Protein AF-A0A6N8X7A3-F1 (afdb_monomer)

Foldseek 3Di:
DQVLCVQQVLVAAFEDKDKDKDAAQGKFDWDAPPDPLVVQKWKKKAWQDFDQQKWKDFAPDIDGDDHGDIDTDRRRTTIMIGRNHNDMTIIIMIIHSDDPVRVVVVVVCVVDDVVVSVVPDDRDDDDPPDDGDHHYDPPSDDPDDDPVVVVVVLVVVLVVQLPDPPHDVVVNVVSVPD

Structure (mmCIF, N/CA/C/O backbone):
data_AF-A0A6N8X7A3-F1
#
_entry.id   AF-A0A6N8X7A3-F1
#
loop_
_atom_site.group_PDB
_atom_site.id
_atom_site.type_symbol
_atom_site.label_atom_id
_atom_site.label_alt_id
_atom_site.label_comp_id
_atom_site.label_asym_id
_atom_site.label_entity_id
_atom_site.label_seq_id
_atom_site.pdbx_PDB_ins_code
_atom_site.Cartn_x
_atom_site.Cartn_y
_atom_site.Cartn_z
_atom_site.occupancy
_atom_site.B_iso_or_equiv
_atom_site.auth_seq_id
_atom_site.auth_comp_id
_atom_site.auth_asym_id
_atom_site.auth_atom_id
_atom_site.pdbx_PDB_model_num
ATOM 1 N N . GLU A 1 1 ? -6.027 -6.082 20.235 1.00 89.88 1 GLU A N 1
ATOM 2 C CA . GLU A 1 1 ? -6.928 -7.073 19.613 1.00 89.88 1 GLU A CA 1
ATOM 3 C C . GLU A 1 1 ? -7.418 -6.614 18.244 1.00 89.88 1 GLU A C 1
ATOM 5 O O . GLU A 1 1 ? -7.031 -7.232 17.265 1.00 89.88 1 GLU A O 1
ATOM 10 N N . TYR A 1 2 ? -8.126 -5.482 18.159 1.00 93.25 2 TYR A N 1
ATOM 11 C CA . TYR A 1 2 ? -8.614 -4.882 16.906 1.00 93.25 2 TYR A CA 1
ATOM 12 C C . TYR A 1 2 ? -7.600 -4.891 15.747 1.00 93.25 2 TYR A C 1
ATOM 14 O O . TYR A 1 2 ? -7.840 -5.522 14.724 1.00 93.25 2 TYR A O 1
ATOM 22 N N . LEU A 1 3 ? -6.413 -4.291 15.928 1.00 95.62 3 LEU A N 1
ATOM 23 C CA . LEU A 1 3 ? -5.392 -4.242 14.866 1.00 95.62 3 LEU A CA 1
ATOM 24 C C . LEU A 1 3 ? -4.943 -5.633 14.399 1.00 95.62 3 LEU A C 1
ATOM 26 O O . LEU A 1 3 ? -4.605 -5.809 13.234 1.00 95.62 3 LEU A O 1
ATOM 30 N N . ARG A 1 4 ? -4.953 -6.633 15.292 1.00 96.19 4 ARG A N 1
ATOM 31 C CA . ARG A 1 4 ? -4.623 -8.013 14.918 1.00 96.19 4 ARG A CA 1
ATOM 32 C C . ARG A 1 4 ? -5.707 -8.621 14.035 1.00 96.19 4 ARG A C 1
ATOM 34 O O . ARG A 1 4 ? -5.357 -9.317 13.094 1.00 96.19 4 ARG A O 1
ATOM 41 N N . GLN A 1 5 ? -6.982 -8.340 14.307 1.00 96.62 5 GLN A N 1
ATOM 42 C CA . GLN A 1 5 ? -8.087 -8.793 13.457 1.00 96.62 5 GLN A CA 1
ATOM 43 C C . GLN A 1 5 ? -8.045 -8.124 12.084 1.00 96.62 5 GLN A C 1
ATOM 45 O O . GLN A 1 5 ? -8.183 -8.814 11.082 1.00 96.62 5 GLN A O 1
ATOM 50 N N . VAL A 1 6 ? -7.755 -6.818 12.024 1.00 96.06 6 VAL A N 1
ATOM 51 C CA . VAL A 1 6 ? -7.556 -6.107 10.749 1.00 96.06 6 VAL A CA 1
ATOM 52 C C . VAL A 1 6 ? -6.404 -6.726 9.953 1.00 96.06 6 VAL A C 1
ATOM 54 O O . VAL A 1 6 ? -6.562 -7.022 8.779 1.00 96.06 6 VAL A O 1
ATOM 57 N N . MET A 1 7 ? -5.257 -6.980 10.587 1.00 97.12 7 MET A N 1
ATOM 58 C CA . MET A 1 7 ? -4.120 -7.631 9.925 1.00 97.12 7 MET A CA 1
ATOM 59 C C . MET A 1 7 ? -4.447 -9.055 9.448 1.00 97.12 7 MET A C 1
ATOM 61 O O . MET A 1 7 ? -4.075 -9.435 8.341 1.00 97.12 7 MET A O 1
ATOM 65 N N . ALA A 1 8 ? -5.151 -9.841 10.264 1.00 96.50 8 ALA A N 1
ATOM 66 C CA . ALA A 1 8 ? -5.523 -11.213 9.933 1.00 96.50 8 ALA A CA 1
ATOM 67 C C . ALA A 1 8 ? -6.616 -11.304 8.853 1.00 96.50 8 ALA A C 1
ATOM 69 O O . ALA A 1 8 ? -6.650 -12.288 8.114 1.00 96.50 8 ALA A O 1
ATOM 70 N N . SER A 1 9 ? -7.488 -10.296 8.724 1.00 94.56 9 SER A N 1
ATOM 71 C CA . SER A 1 9 ? -8.624 -10.312 7.787 1.00 94.56 9 SER A CA 1
ATOM 72 C C . SER A 1 9 ? -8.197 -10.363 6.319 1.00 94.56 9 SER A C 1
ATOM 74 O O . SER A 1 9 ? -8.940 -10.883 5.481 1.00 94.56 9 SER A O 1
ATOM 76 N N . PHE A 1 10 ? -6.984 -9.889 6.019 1.00 93.75 10 PHE A N 1
ATOM 77 C CA . PHE A 1 10 ? -6.389 -10.014 4.697 1.00 93.75 10 PHE A CA 1
ATOM 78 C C . PHE A 1 10 ? -6.105 -11.463 4.341 1.00 93.75 10 PHE A C 1
ATOM 80 O O . PHE A 1 10 ? -6.123 -11.784 3.166 1.00 93.75 10 PHE A O 1
ATOM 87 N N . GLY A 1 11 ? -5.876 -12.358 5.307 1.00 94.88 11 GLY A N 1
ATOM 88 C CA . GLY A 1 11 ? -5.549 -13.757 5.028 1.00 94.88 11 GLY A CA 1
ATOM 89 C C . GLY A 1 11 ? -4.215 -13.944 4.296 1.00 94.88 11 GLY A C 1
ATOM 90 O O . GLY A 1 11 ? -3.973 -15.014 3.744 1.00 94.88 11 GLY A O 1
ATOM 91 N N . GLU A 1 12 ? -3.342 -12.938 4.305 1.00 96.75 12 GLU A N 1
ATOM 92 C CA . GLU A 1 12 ? -2.046 -12.943 3.622 1.00 96.75 12 GLU A CA 1
ATOM 93 C C . GLU A 1 12 ? -0.884 -13.254 4.580 1.00 96.75 12 GLU A C 1
ATOM 95 O O . GLU A 1 12 ? -1.052 -13.327 5.801 1.00 96.75 12 GLU A O 1
ATOM 100 N N . VAL A 1 13 ? 0.312 -13.454 4.018 1.00 96.44 13 VAL A N 1
ATOM 101 C CA . VAL A 1 13 ? 1.566 -13.474 4.785 1.00 96.44 13 VAL A CA 1
ATOM 102 C C . VAL A 1 13 ? 2.090 -12.043 4.868 1.00 96.44 13 VAL A C 1
ATOM 104 O O . VAL A 1 13 ? 2.365 -11.413 3.845 1.00 96.44 13 VAL A O 1
ATOM 107 N N . LEU A 1 14 ? 2.194 -11.509 6.082 1.00 96.31 14 LEU A N 1
ATOM 108 C CA . LEU A 1 14 ? 2.563 -10.114 6.313 1.00 96.31 14 LEU A CA 1
ATOM 109 C C . LEU A 1 14 ? 4.077 -9.967 6.481 1.00 96.31 14 LEU A C 1
ATOM 111 O O . LEU A 1 14 ? 4.723 -10.780 7.137 1.00 96.31 14 LEU A O 1
ATOM 115 N N . SER A 1 15 ? 4.644 -8.902 5.926 1.00 95.06 15 SER A N 1
ATOM 116 C CA . SER A 1 15 ? 6.065 -8.587 6.061 1.00 95.06 15 SER A CA 1
ATOM 117 C C . SER A 1 15 ? 6.303 -7.592 7.198 1.00 95.06 15 SER A C 1
ATOM 119 O O . SER A 1 15 ? 6.720 -7.965 8.294 1.00 95.06 15 SER A O 1
ATOM 121 N N . ARG A 1 16 ? 5.997 -6.310 6.971 1.00 93.94 16 ARG A N 1
ATOM 122 C CA . ARG A 1 16 ? 6.152 -5.233 7.959 1.00 93.94 16 ARG A CA 1
ATOM 123 C C . ARG A 1 16 ? 4.799 -4.616 8.256 1.00 93.94 16 ARG A C 1
ATOM 125 O O . ARG A 1 16 ? 4.012 -4.392 7.346 1.00 93.94 16 ARG A O 1
ATOM 132 N N . SER A 1 17 ? 4.564 -4.260 9.513 1.00 96.31 17 SER A N 1
ATOM 133 C CA . SER A 1 17 ? 3.410 -3.453 9.908 1.00 96.31 17 SER A CA 1
ATOM 134 C C . SER A 1 17 ? 3.841 -2.329 10.835 1.00 96.31 17 SER A C 1
ATOM 136 O O . SER A 1 17 ? 4.678 -2.549 11.712 1.00 96.31 17 SER A O 1
ATOM 138 N N . ARG A 1 18 ? 3.265 -1.137 10.680 1.00 97.31 18 ARG A N 1
ATOM 139 C CA . ARG A 1 18 ? 3.499 -0.010 11.596 1.00 97.31 18 ARG A CA 1
ATOM 140 C C . ARG A 1 18 ? 2.323 0.956 11.600 1.00 97.31 18 ARG A C 1
ATOM 142 O O . ARG A 1 18 ? 1.571 1.029 10.633 1.00 97.31 18 ARG A O 1
ATOM 149 N N . LEU A 1 19 ? 2.201 1.725 12.676 1.00 98.31 19 LEU A N 1
ATOM 150 C CA . LEU A 1 19 ? 1.344 2.906 12.699 1.00 98.31 19 LEU A CA 1
ATOM 151 C C . LEU A 1 19 ? 2.152 4.097 12.184 1.00 98.31 19 LEU A C 1
ATOM 153 O O . LEU A 1 19 ? 3.228 4.394 12.701 1.00 98.31 19 LEU A O 1
ATOM 157 N N . MET A 1 20 ? 1.649 4.757 11.146 1.00 97.69 20 MET A N 1
ATOM 158 C CA . MET A 1 20 ? 2.242 5.964 10.580 1.00 97.69 20 MET A CA 1
ATOM 159 C C . MET A 1 20 ? 1.423 7.174 11.003 1.00 97.69 20 MET A C 1
ATOM 161 O O . MET A 1 20 ? 0.359 7.434 10.431 1.00 97.69 20 MET A O 1
ATOM 165 N N . LYS A 1 21 ? 1.947 7.894 11.998 1.00 98.19 21 LYS A N 1
ATOM 166 C CA . LYS A 1 21 ? 1.411 9.178 12.440 1.00 98.19 21 LYS A CA 1
ATOM 167 C C . LYS A 1 21 ? 1.966 10.320 11.586 1.00 98.19 21 LYS A C 1
ATOM 169 O O . LYS A 1 21 ? 3.162 10.349 11.308 1.00 98.19 21 LYS A O 1
ATOM 174 N N . LEU A 1 22 ? 1.099 11.256 11.218 1.00 98.19 22 LEU A N 1
ATOM 175 C CA . LEU A 1 22 ? 1.442 12.560 10.668 1.00 98.19 22 LEU A CA 1
ATOM 176 C C . LEU A 1 22 ? 0.813 13.633 11.564 1.00 98.19 22 LEU A C 1
ATOM 178 O O . LEU A 1 22 ? -0.400 13.621 11.779 1.00 98.19 22 LEU A O 1
ATOM 182 N N . ASP A 1 23 ? 1.645 14.512 12.115 1.00 98.38 23 ASP A N 1
ATOM 183 C CA . ASP A 1 23 ? 1.216 15.541 13.066 1.00 98.38 23 ASP A CA 1
ATOM 184 C C . ASP A 1 23 ? 0.337 16.625 12.403 1.00 98.38 23 ASP A C 1
ATOM 186 O O . ASP A 1 23 ? 0.322 16.743 11.171 1.00 98.38 23 ASP A O 1
ATOM 190 N N . PRO A 1 24 ? -0.405 17.418 13.201 1.00 98.31 24 PRO A N 1
ATOM 191 C CA . PRO A 1 24 ? -1.120 18.594 12.712 1.00 98.31 24 PRO A CA 1
ATOM 192 C C . PRO A 1 24 ? -0.206 19.547 11.931 1.00 98.31 24 PRO A C 1
ATOM 194 O O . PRO A 1 24 ? 0.908 19.843 12.366 1.00 98.3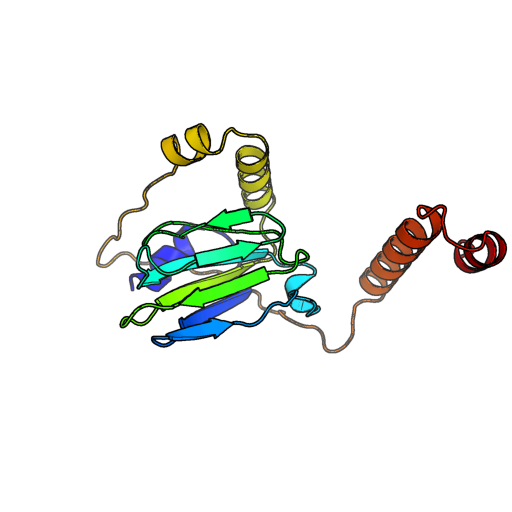1 24 PRO A O 1
ATOM 197 N N . GLY A 1 25 ? -0.670 20.036 10.783 1.00 97.81 25 GLY A N 1
ATOM 198 C CA . GLY A 1 25 ? 0.089 20.935 9.905 1.00 97.81 25 GLY A CA 1
ATOM 199 C C . GLY A 1 25 ? 1.300 20.306 9.201 1.00 97.81 25 GLY A C 1
ATOM 200 O O . GLY A 1 25 ? 2.015 21.019 8.496 1.00 97.81 25 GLY A O 1
ATOM 201 N N . ALA A 1 26 ? 1.568 19.010 9.389 1.00 98.06 26 ALA A N 1
ATOM 202 C CA . ALA A 1 26 ? 2.722 18.344 8.799 1.00 98.06 26 ALA A CA 1
ATOM 203 C C . ALA A 1 26 ? 2.433 17.797 7.392 1.00 98.06 26 ALA A C 1
ATOM 205 O O . ALA A 1 26 ? 1.292 17.528 7.004 1.00 98.06 26 ALA A O 1
ATOM 206 N N . GLU A 1 27 ? 3.502 17.563 6.636 1.00 97.81 27 GLU A N 1
ATOM 207 C CA . GLU A 1 27 ? 3.451 16.907 5.334 1.00 97.81 27 GLU A CA 1
ATOM 208 C C . GLU A 1 27 ? 4.547 15.848 5.200 1.00 97.81 27 GLU A C 1
ATOM 210 O O . GLU A 1 27 ? 5.591 15.908 5.851 1.00 97.81 27 GLU A O 1
ATOM 215 N N . VAL A 1 28 ? 4.309 14.879 4.320 1.00 97.00 28 VAL A N 1
ATOM 216 C CA . VAL A 1 28 ? 5.371 14.048 3.756 1.00 97.00 28 VAL A CA 1
ATOM 217 C C . VAL A 1 28 ? 5.660 14.588 2.369 1.00 97.00 28 VAL A C 1
ATOM 219 O O . VAL A 1 28 ? 4.779 14.589 1.510 1.00 97.00 28 VAL A O 1
ATOM 222 N N . SER A 1 29 ? 6.893 15.043 2.164 1.00 97.19 29 SER A N 1
ATOM 223 C CA . SER A 1 29 ? 7.346 15.662 0.920 1.00 97.19 29 SER A CA 1
ATOM 224 C C . SER A 1 29 ? 7.216 14.725 -0.285 1.00 97.19 29 SER A C 1
ATOM 226 O O . SER A 1 29 ? 7.143 13.509 -0.143 1.00 97.19 29 SER A O 1
ATOM 228 N N . LEU A 1 30 ? 7.215 15.289 -1.495 1.00 97.50 30 LEU A N 1
ATOM 229 C CA . LEU A 1 30 ? 7.049 14.530 -2.737 1.00 97.50 30 LEU A CA 1
ATOM 230 C C . LEU A 1 30 ? 8.192 13.527 -2.973 1.00 97.50 30 LEU A C 1
ATOM 232 O O . LEU A 1 30 ? 9.333 13.934 -3.197 1.00 97.50 30 LEU A O 1
ATOM 236 N N . HIS A 1 31 ? 7.873 12.234 -3.004 1.00 96.12 31 HIS A N 1
ATOM 237 C CA . HIS A 1 31 ? 8.840 11.139 -3.140 1.00 96.12 31 HIS A CA 1
ATOM 238 C C . HIS A 1 31 ? 8.274 9.962 -3.947 1.00 96.12 31 HIS A C 1
ATOM 240 O O . HIS A 1 31 ? 7.129 9.996 -4.387 1.00 96.12 31 HIS A O 1
ATOM 246 N N . VAL A 1 32 ? 9.114 8.952 -4.169 1.00 94.38 32 VAL A N 1
ATOM 247 C CA . VAL A 1 32 ? 8.747 7.610 -4.646 1.00 94.38 32 VAL A CA 1
ATOM 248 C C . VAL A 1 32 ? 9.320 6.597 -3.659 1.00 94.38 32 VAL A C 1
ATOM 250 O O . VAL A 1 32 ? 10.369 6.855 -3.058 1.00 94.38 32 VAL A O 1
ATOM 253 N N . ASP A 1 33 ? 8.669 5.452 -3.493 1.00 91.12 33 ASP A N 1
ATOM 254 C CA . ASP A 1 33 ? 9.122 4.408 -2.568 1.00 91.12 33 ASP A CA 1
ATOM 255 C C . ASP A 1 33 ? 10.128 3.482 -3.273 1.00 91.12 33 ASP A C 1
ATOM 257 O O . ASP A 1 33 ? 9.798 2.389 -3.715 1.00 91.12 33 ASP A O 1
ATOM 261 N N . PHE A 1 34 ? 11.389 3.909 -3.373 1.00 85.50 34 PHE A N 1
ATOM 262 C CA . PHE A 1 34 ? 12.430 3.197 -4.140 1.00 85.50 34 PHE A CA 1
ATOM 263 C C . PHE A 1 34 ? 13.205 2.122 -3.353 1.00 85.50 34 PHE A C 1
ATOM 265 O O . PHE A 1 34 ? 14.179 1.560 -3.854 1.00 85.50 34 PHE A O 1
ATOM 272 N N . ASN A 1 35 ? 12.860 1.859 -2.089 1.00 88.44 35 ASN A N 1
ATOM 273 C CA . ASN A 1 35 ? 13.574 0.838 -1.318 1.00 88.44 35 ASN A CA 1
ATOM 274 C C . ASN A 1 35 ? 13.306 -0.553 -1.906 1.00 88.44 35 ASN A C 1
ATOM 276 O O . ASN A 1 35 ? 12.156 -0.890 -2.169 1.00 88.44 35 ASN A O 1
ATOM 280 N N . TYR A 1 36 ? 14.346 -1.388 -1.991 1.00 84.25 36 TYR A N 1
ATOM 281 C CA . TYR A 1 36 ? 14.257 -2.778 -2.456 1.00 84.25 36 TYR A CA 1
ATOM 282 C C . TYR A 1 36 ? 13.119 -3.579 -1.796 1.00 84.25 36 TYR A C 1
ATOM 284 O O . TYR A 1 36 ? 12.479 -4.400 -2.445 1.00 84.25 36 TYR A O 1
ATOM 292 N N . HIS A 1 37 ? 12.792 -3.297 -0.529 1.00 87.56 37 HIS A N 1
ATOM 293 C CA . HIS A 1 37 ? 11.644 -3.907 0.146 1.00 87.56 37 HIS A CA 1
ATOM 294 C C . HIS A 1 37 ? 10.326 -3.727 -0.627 1.00 87.56 37 HIS A C 1
ATOM 296 O O . HIS A 1 37 ? 9.537 -4.659 -0.692 1.00 87.56 37 HIS A O 1
ATOM 302 N N . TRP A 1 38 ? 10.073 -2.558 -1.216 1.00 88.62 38 TRP A N 1
ATOM 303 C CA . TRP A 1 38 ? 8.835 -2.262 -1.957 1.00 88.62 38 TRP A CA 1
ATOM 304 C C . TRP A 1 38 ? 8.908 -2.624 -3.436 1.00 88.62 38 TRP A C 1
ATOM 306 O O . TRP A 1 38 ? 7.923 -2.458 -4.144 1.00 88.62 38 TRP A O 1
ATOM 316 N N . PHE A 1 39 ? 10.031 -3.183 -3.892 1.00 84.56 39 PHE A N 1
ATOM 317 C CA . PHE A 1 39 ? 10.131 -3.720 -5.245 1.00 84.56 39 PHE A CA 1
ATOM 318 C C . PHE A 1 39 ? 9.190 -4.918 -5.445 1.00 84.56 39 PHE A C 1
ATOM 320 O O . PHE A 1 39 ? 8.538 -5.043 -6.471 1.00 84.56 39 PHE A O 1
ATOM 327 N N . SER A 1 40 ? 9.090 -5.787 -4.435 1.00 86.19 40 SER A N 1
ATOM 328 C CA . SER A 1 40 ? 8.302 -7.030 -4.481 1.00 86.19 40 SER A CA 1
ATOM 329 C C . SER A 1 40 ? 7.194 -7.098 -3.430 1.00 86.19 40 SER A C 1
ATOM 331 O O . SER A 1 40 ? 6.613 -8.159 -3.205 1.00 86.19 40 SER A O 1
ATOM 333 N N . ARG A 1 41 ? 6.903 -5.983 -2.750 1.00 92.25 41 ARG A N 1
ATOM 334 C CA . ARG A 1 41 ? 5.795 -5.886 -1.795 1.00 92.25 41 ARG A CA 1
ATOM 335 C C . ARG A 1 41 ? 4.924 -4.685 -2.091 1.00 92.25 41 ARG A C 1
ATOM 337 O O . ARG A 1 41 ? 5.421 -3.582 -2.287 1.00 92.25 41 ARG A O 1
ATOM 344 N N . VAL A 1 42 ? 3.623 -4.897 -1.971 1.00 94.56 42 VAL A N 1
ATOM 345 C CA . VAL A 1 42 ? 2.633 -3.828 -1.921 1.00 94.56 42 VAL A CA 1
ATOM 346 C C . VAL A 1 42 ? 2.465 -3.347 -0.483 1.00 94.56 42 VAL A C 1
ATOM 348 O O . VAL A 1 42 ? 2.559 -4.131 0.470 1.00 94.56 42 VAL A O 1
ATOM 351 N N . ARG A 1 43 ? 2.208 -2.048 -0.324 1.00 96.56 43 ARG A N 1
ATOM 352 C CA . ARG A 1 43 ? 1.833 -1.447 0.952 1.00 96.56 43 ARG A CA 1
ATOM 353 C C . ARG A 1 43 ? 0.342 -1.163 0.979 1.00 96.56 43 ARG A C 1
ATOM 355 O O . ARG A 1 43 ? -0.159 -0.347 0.213 1.00 96.56 43 ARG A O 1
ATOM 362 N N . ILE A 1 44 ? -0.330 -1.775 1.939 1.00 97.19 44 ILE A N 1
ATOM 363 C CA . ILE A 1 44 ? -1.733 -1.536 2.242 1.00 97.19 44 ILE A CA 1
ATOM 364 C C . ILE A 1 44 ? -1.822 -0.445 3.307 1.00 97.19 44 ILE A C 1
ATOM 366 O O . ILE A 1 44 ? -1.160 -0.528 4.344 1.00 97.19 44 ILE A O 1
ATOM 370 N N . HIS A 1 45 ? -2.651 0.563 3.064 1.00 97.75 45 HIS A N 1
ATOM 371 C CA . HIS A 1 45 ? -2.965 1.647 3.985 1.00 97.75 45 HIS A CA 1
ATOM 372 C C . HIS A 1 45 ? -4.386 1.490 4.528 1.00 97.75 45 HIS A C 1
ATOM 374 O O . HIS A 1 45 ? -5.342 1.443 3.761 1.00 97.75 45 HIS A O 1
ATOM 380 N N . ILE A 1 46 ? -4.521 1.489 5.854 1.00 97.75 46 ILE A N 1
ATOM 381 C CA . ILE A 1 46 ? -5.807 1.520 6.559 1.00 97.75 46 ILE A CA 1
ATOM 382 C C . ILE A 1 46 ? -5.851 2.788 7.422 1.00 97.75 46 ILE A C 1
ATOM 384 O O . ILE A 1 46 ? -5.177 2.840 8.462 1.00 97.75 46 ILE A O 1
ATOM 388 N N . PRO A 1 47 ? -6.587 3.835 7.012 1.00 97.69 47 PRO A N 1
ATOM 389 C CA . PRO A 1 47 ? -6.771 5.032 7.822 1.00 97.69 47 PRO A CA 1
ATOM 390 C C . PRO A 1 47 ? -7.550 4.698 9.099 1.00 97.69 47 PRO A C 1
ATOM 392 O O . PRO A 1 47 ? -8.651 4.157 9.039 1.00 97.69 47 PRO A O 1
ATOM 395 N N . ILE A 1 48 ? -6.977 5.011 10.264 1.00 97.50 48 ILE A N 1
ATOM 396 C CA . ILE A 1 48 ? -7.626 4.814 11.573 1.00 97.50 48 ILE A CA 1
ATOM 397 C C . ILE A 1 48 ? -8.110 6.157 12.112 1.00 97.50 48 ILE A C 1
ATOM 399 O O . ILE A 1 48 ? -9.265 6.288 12.500 1.00 97.50 48 ILE A O 1
ATOM 403 N N . ILE A 1 49 ? -7.217 7.148 12.114 1.00 97.81 49 ILE A N 1
ATOM 404 C CA . ILE A 1 49 ? -7.516 8.535 12.471 1.00 97.81 49 ILE A CA 1
ATOM 405 C C . ILE A 1 49 ? -7.168 9.378 11.249 1.00 97.81 49 ILE A C 1
ATOM 407 O O . ILE A 1 49 ? -6.039 9.324 10.760 1.00 97.81 49 ILE A O 1
ATOM 411 N N . THR A 1 50 ? -8.149 10.089 10.709 1.00 97.94 50 THR A N 1
ATOM 412 C CA . THR A 1 50 ? -8.028 10.915 9.503 1.00 97.94 50 THR A CA 1
ATOM 413 C C . THR A 1 50 ? -9.220 11.870 9.450 1.00 97.94 50 THR A C 1
ATOM 415 O O . THR A 1 50 ? -10.235 11.624 10.101 1.00 97.94 50 THR A O 1
ATOM 418 N N . ASN A 1 51 ? -9.117 12.938 8.669 1.00 96.88 51 ASN A N 1
ATOM 419 C CA . ASN A 1 51 ? -10.210 13.876 8.422 1.00 96.88 51 ASN A CA 1
ATOM 420 C C . ASN A 1 51 ? -10.143 14.399 6.985 1.00 96.88 51 ASN A C 1
ATOM 422 O O . ASN A 1 51 ? -9.099 14.299 6.339 1.00 96.88 51 ASN A O 1
ATOM 426 N N . GLU A 1 52 ? -11.248 14.967 6.500 1.00 96.94 52 GLU A N 1
ATOM 427 C CA . GLU A 1 52 ? -11.429 15.353 5.091 1.00 96.94 52 GLU A CA 1
ATOM 428 C C . GLU A 1 52 ? -10.417 16.399 4.593 1.00 96.94 52 GLU A C 1
ATOM 430 O O . GLU A 1 52 ? -10.237 16.546 3.387 1.00 96.94 52 GLU A O 1
ATOM 435 N N . ALA A 1 53 ? -9.713 17.096 5.494 1.00 97.62 53 ALA A N 1
ATOM 436 C CA . ALA A 1 53 ? -8.657 18.029 5.117 1.00 97.62 53 ALA A CA 1
ATOM 437 C C . ALA A 1 53 ? -7.324 17.333 4.778 1.00 97.62 53 ALA A C 1
ATOM 439 O O . ALA A 1 53 ? -6.465 17.954 4.152 1.00 97.62 53 ALA A O 1
ATOM 440 N N . VAL A 1 54 ? -7.124 16.067 5.171 1.00 97.94 54 VAL A N 1
ATOM 441 C CA . VAL A 1 54 ? -5.930 15.289 4.806 1.00 97.94 54 VAL A CA 1
ATOM 442 C C . VAL A 1 54 ? -6.037 14.833 3.356 1.00 97.94 54 VAL A C 1
ATOM 444 O O . VAL A 1 54 ? -6.926 14.050 3.012 1.00 97.94 54 VAL A O 1
ATOM 447 N N . VAL A 1 55 ? -5.073 15.254 2.536 1.00 97.44 55 VAL A N 1
ATOM 448 C CA . VAL A 1 55 ? -5.038 14.945 1.102 1.00 97.44 55 VAL A CA 1
ATOM 449 C C . VAL A 1 55 ? -3.798 14.126 0.766 1.00 97.44 55 VAL A C 1
ATOM 451 O O . VAL A 1 55 ? -2.662 14.540 1.020 1.00 97.44 55 VAL A O 1
ATOM 454 N N . PHE A 1 56 ? -4.024 12.957 0.174 1.00 97.44 56 PHE A N 1
ATOM 455 C CA . PHE A 1 56 ? -2.987 12.131 -0.427 1.00 97.44 56 PHE A CA 1
ATOM 456 C C . PHE A 1 56 ? -2.912 12.429 -1.924 1.00 97.44 56 PHE A C 1
ATOM 458 O O . PHE A 1 56 ? -3.939 12.453 -2.594 1.00 97.44 56 PHE A O 1
ATOM 465 N N . HIS A 1 57 ? -1.711 12.645 -2.449 1.00 97.50 57 HIS A N 1
ATOM 466 C CA . HIS A 1 57 ? -1.463 12.892 -3.867 1.00 97.50 57 HIS A CA 1
ATOM 467 C C . HIS A 1 57 ? -0.639 11.749 -4.452 1.00 97.50 57 HIS A C 1
ATOM 469 O O . HIS A 1 57 ? 0.373 11.385 -3.853 1.00 97.50 57 HIS A O 1
ATOM 475 N N . CYS A 1 58 ? -1.009 11.249 -5.630 1.00 96.44 58 CYS A N 1
ATOM 476 C CA . CYS A 1 58 ? -0.260 10.242 -6.381 1.00 96.44 58 CYS A CA 1
ATOM 477 C C . CYS A 1 58 ? -0.344 10.558 -7.880 1.00 96.44 58 CYS A C 1
ATOM 479 O O . CYS A 1 58 ? -1.411 10.478 -8.484 1.00 96.44 58 CYS A O 1
ATOM 481 N N . GLY A 1 59 ? 0.773 10.957 -8.493 1.00 95.12 59 GLY A N 1
ATOM 482 C CA . GLY A 1 59 ? 0.754 11.437 -9.877 1.00 95.12 59 GLY A CA 1
ATOM 483 C C . GLY A 1 59 ? -0.134 12.678 -10.039 1.00 95.12 59 GLY A C 1
ATOM 484 O O . GLY A 1 59 ? 0.079 13.683 -9.361 1.00 95.12 59 GLY A O 1
ATOM 485 N N . THR A 1 60 ? -1.103 12.620 -10.955 1.00 93.69 60 THR A N 1
ATOM 486 C CA . THR A 1 60 ? -2.103 13.682 -11.176 1.00 93.69 60 THR A CA 1
ATOM 487 C C . THR A 1 60 ? -3.292 13.601 -10.225 1.00 93.69 60 THR A C 1
ATOM 489 O O . THR A 1 60 ? -4.040 14.572 -10.095 1.00 93.69 60 THR A O 1
ATOM 492 N N . ASP A 1 61 ? -3.455 12.465 -9.552 1.00 93.12 61 ASP A N 1
ATOM 493 C CA . ASP A 1 61 ? -4.632 12.164 -8.757 1.00 93.12 61 ASP A CA 1
ATOM 494 C C . ASP A 1 61 ? -4.425 12.573 -7.302 1.00 93.12 61 ASP A C 1
ATOM 496 O O . ASP A 1 61 ? -3.305 12.647 -6.778 1.00 93.12 61 ASP A O 1
ATOM 500 N N . HIS A 1 62 ? -5.534 12.868 -6.633 1.00 94.56 62 HIS A N 1
ATOM 501 C CA . HIS A 1 62 ? -5.545 13.162 -5.213 1.00 94.56 62 HIS A CA 1
ATOM 502 C C . HIS A 1 62 ? -6.839 12.680 -4.573 1.00 94.56 62 HIS A C 1
ATOM 504 O O . HIS A 1 62 ? -7.901 12.718 -5.189 1.00 94.56 62 HIS A O 1
ATOM 510 N N . VAL A 1 63 ? -6.742 12.225 -3.328 1.00 94.88 63 VAL A N 1
ATOM 511 C CA . VAL A 1 63 ? -7.871 11.641 -2.609 1.00 94.88 63 VAL A CA 1
ATOM 512 C C . VAL A 1 63 ? -7.753 11.883 -1.110 1.00 94.88 63 VAL A C 1
ATOM 514 O O . VAL A 1 63 ? -6.655 11.963 -0.550 1.00 94.88 63 VAL A O 1
ATOM 517 N N . HIS A 1 64 ? -8.904 11.977 -0.455 1.00 95.88 64 HIS A N 1
ATOM 518 C CA . HIS A 1 64 ? -9.013 11.811 0.984 1.00 95.88 64 HIS A CA 1
ATOM 519 C C . HIS A 1 64 ? -9.342 10.344 1.288 1.00 95.88 64 HIS A C 1
ATOM 521 O O . HIS A 1 64 ? -10.413 9.864 0.926 1.00 95.88 64 HIS A O 1
ATOM 527 N N . MET A 1 65 ? -8.430 9.642 1.961 1.00 95.50 65 MET A N 1
ATOM 528 C CA . MET A 1 65 ? -8.658 8.266 2.414 1.00 95.50 65 MET A CA 1
ATOM 529 C C . MET A 1 65 ? -9.467 8.295 3.719 1.00 95.50 65 MET A C 1
ATOM 531 O O . MET A 1 65 ? -8.962 8.798 4.731 1.00 95.50 65 MET A O 1
ATOM 535 N N . ARG A 1 66 ? -10.698 7.767 3.708 1.00 95.44 66 ARG A N 1
ATOM 536 C CA . ARG A 1 66 ? -11.626 7.803 4.851 1.00 95.44 66 ARG A CA 1
ATOM 537 C C . ARG A 1 66 ? -11.279 6.727 5.881 1.00 95.44 66 ARG A C 1
ATOM 539 O O . ARG A 1 66 ? -10.697 5.687 5.573 1.00 95.44 66 ARG A O 1
ATOM 546 N N . ALA A 1 67 ? -11.651 6.975 7.136 1.00 96.06 67 ALA A N 1
ATOM 547 C CA . ALA A 1 67 ? -11.426 6.027 8.224 1.00 96.06 67 ALA A CA 1
ATOM 548 C C . ALA A 1 67 ? -12.093 4.669 7.939 1.00 96.06 67 ALA A C 1
ATOM 550 O O . ALA A 1 67 ? -13.267 4.614 7.576 1.00 96.06 67 ALA A O 1
ATOM 551 N N . GLY A 1 68 ? -11.345 3.582 8.138 1.00 93.88 68 GLY A N 1
ATOM 552 C CA . GLY A 1 68 ? -11.815 2.209 7.929 1.00 93.88 68 GLY A CA 1
ATOM 553 C C . GLY A 1 68 ? -11.689 1.680 6.497 1.00 93.88 68 GLY A C 1
ATOM 554 O O . GLY A 1 68 ? -11.879 0.483 6.295 1.00 93.88 68 GLY A O 1
ATOM 555 N N . GLU A 1 69 ? -11.335 2.520 5.522 1.00 93.56 69 GLU A N 1
ATOM 556 C CA . GLU A 1 69 ? -11.078 2.074 4.149 1.00 93.56 69 GLU A CA 1
ATOM 557 C C . GLU A 1 69 ? -9.739 1.328 4.020 1.00 93.56 69 GLU A C 1
ATOM 559 O O . GLU A 1 69 ? -8.872 1.382 4.896 1.00 93.56 69 GLU A O 1
ATOM 564 N N . CYS A 1 70 ? -9.559 0.644 2.891 1.00 93.94 70 CYS A N 1
ATOM 565 C CA . CYS A 1 70 ? -8.334 -0.057 2.533 1.00 93.94 70 CYS A CA 1
ATOM 566 C C . CYS A 1 70 ? -7.819 0.478 1.198 1.00 93.94 70 CYS A C 1
ATOM 568 O O . CYS A 1 70 ? -8.527 0.421 0.199 1.00 93.94 70 CYS A O 1
ATOM 570 N N . TRP A 1 71 ? -6.579 0.962 1.188 1.00 94.38 71 TRP A N 1
ATOM 571 C CA . TRP A 1 71 ? -5.980 1.609 0.026 1.00 94.38 71 TRP A CA 1
ATOM 572 C C . TRP A 1 71 ? -4.645 0.973 -0.345 1.00 94.38 71 TRP A C 1
ATOM 574 O O . TRP A 1 71 ? -3.797 0.732 0.517 1.00 94.38 71 TRP A O 1
ATOM 584 N N . ILE A 1 72 ? -4.442 0.781 -1.642 1.00 93.94 72 ILE A N 1
ATOM 585 C CA . ILE A 1 72 ? -3.130 0.627 -2.270 1.00 93.94 72 ILE A CA 1
ATOM 586 C C . ILE A 1 72 ? -2.993 1.721 -3.328 1.00 93.94 72 ILE A C 1
ATOM 588 O O . ILE A 1 72 ? -3.987 2.298 -3.766 1.00 93.94 72 ILE A O 1
ATOM 592 N N . PHE A 1 73 ? -1.766 2.039 -3.711 1.00 92.56 73 PHE A N 1
ATOM 593 C CA . PHE A 1 73 ? -1.494 2.965 -4.802 1.00 92.56 73 PHE A CA 1
ATOM 594 C C . PHE A 1 73 ? -0.177 2.584 -5.468 1.00 92.56 73 PHE A C 1
ATOM 596 O O . PHE A 1 73 ? 0.645 1.871 -4.886 1.00 92.56 73 PHE A O 1
ATOM 603 N N . ASP A 1 74 ? 0.027 3.098 -6.675 1.00 91.00 74 ASP A N 1
ATOM 604 C CA . ASP A 1 74 ? 1.287 2.969 -7.393 1.00 91.00 74 ASP A CA 1
ATOM 605 C C . ASP A 1 74 ? 2.385 3.770 -6.674 1.00 91.00 74 ASP A C 1
ATOM 607 O O . ASP A 1 74 ? 2.482 4.998 -6.775 1.00 91.00 74 ASP A O 1
ATOM 611 N N . SER A 1 75 ? 3.213 3.060 -5.912 1.00 90.69 75 SER A N 1
ATOM 612 C CA . SER A 1 75 ? 4.279 3.638 -5.096 1.00 90.69 75 SER A CA 1
ATOM 613 C C . SER A 1 75 ? 5.489 4.118 -5.914 1.00 90.69 75 SER A C 1
ATOM 615 O O . SER A 1 75 ? 6.339 4.848 -5.386 1.00 90.69 75 SER A O 1
ATOM 617 N N . TRP A 1 76 ? 5.535 3.774 -7.208 1.00 89.88 76 TRP A N 1
ATOM 618 C CA . TRP A 1 76 ? 6.531 4.241 -8.172 1.00 89.88 76 TRP A CA 1
ATOM 619 C C . TRP A 1 76 ? 6.165 5.597 -8.776 1.00 89.88 76 TRP A C 1
ATOM 621 O O . TRP A 1 76 ? 7.037 6.317 -9.272 1.00 89.88 76 TRP A O 1
ATOM 631 N N . ARG A 1 77 ? 4.897 6.013 -8.676 1.00 93.38 77 ARG A N 1
ATOM 632 C CA . ARG A 1 77 ? 4.499 7.394 -8.965 1.00 93.38 77 ARG A CA 1
ATOM 633 C C . ARG A 1 77 ? 4.905 8.318 -7.832 1.00 93.38 77 ARG A C 1
ATOM 635 O O . ARG A 1 77 ? 4.853 7.976 -6.648 1.00 93.38 77 ARG A O 1
ATOM 642 N N . ARG A 1 78 ? 5.270 9.550 -8.201 1.00 96.56 78 ARG A N 1
ATOM 643 C CA . ARG A 1 78 ? 5.567 10.594 -7.217 1.00 96.56 78 ARG A CA 1
ATOM 644 C C . ARG A 1 78 ? 4.325 10.855 -6.376 1.00 96.56 78 ARG A C 1
ATOM 646 O O . ARG A 1 78 ? 3.272 11.191 -6.920 1.00 96.56 78 ARG A O 1
ATOM 653 N N . HIS A 1 79 ? 4.474 10.737 -5.067 1.00 97.31 79 HIS A N 1
ATOM 654 C CA . HIS A 1 79 ? 3.387 10.904 -4.123 1.00 97.31 79 HIS A CA 1
ATOM 655 C C . HIS A 1 79 ? 3.812 11.731 -2.909 1.00 97.31 79 HIS A C 1
ATOM 657 O O . HIS A 1 79 ? 4.991 11.830 -2.561 1.00 97.31 79 HIS A O 1
ATOM 663 N N . ARG A 1 80 ? 2.833 12.401 -2.303 1.00 97.75 80 ARG A N 1
ATOM 664 C CA . ARG A 1 80 ? 2.982 13.205 -1.083 1.00 97.75 80 ARG A CA 1
ATOM 665 C C . ARG A 1 80 ? 1.692 13.144 -0.280 1.00 97.75 80 ARG A C 1
ATOM 667 O O . ARG A 1 80 ? 0.628 12.891 -0.840 1.00 97.75 80 ARG A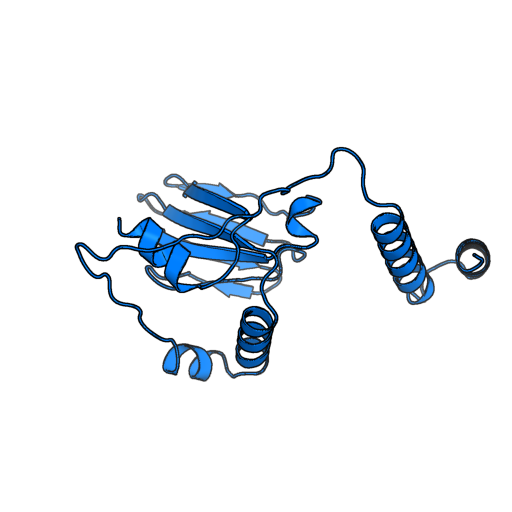 O 1
ATOM 674 N N . VAL A 1 81 ? 1.764 13.453 1.006 1.00 97.62 81 VAL A N 1
ATOM 675 C CA . VAL A 1 81 ? 0.567 13.640 1.835 1.00 97.62 81 VAL A CA 1
ATOM 676 C C . VAL A 1 81 ? 0.682 14.937 2.609 1.00 97.62 81 VAL A C 1
ATOM 678 O O . VAL A 1 81 ? 1.748 15.249 3.132 1.00 97.62 81 VAL A O 1
ATOM 681 N N . VAL A 1 82 ? -0.416 15.681 2.679 1.00 98.12 82 VAL A N 1
ATOM 682 C CA . VAL A 1 82 ? -0.501 16.943 3.416 1.00 98.12 82 VAL A CA 1
ATOM 683 C C . VAL A 1 82 ? -1.604 16.810 4.458 1.00 98.12 82 VAL A C 1
ATOM 685 O O . VAL A 1 82 ? -2.725 16.424 4.125 1.00 98.12 82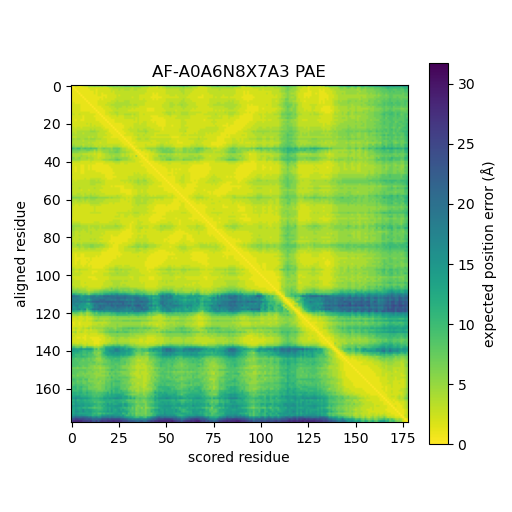 VAL A O 1
ATOM 688 N N . ASN A 1 83 ? -1.289 17.123 5.714 1.00 98.19 83 ASN A N 1
ATOM 689 C CA . ASN A 1 83 ? -2.261 17.246 6.794 1.00 98.19 83 ASN A CA 1
ATOM 690 C C . ASN A 1 83 ? -2.310 18.707 7.268 1.00 98.19 83 ASN A C 1
ATOM 692 O O . ASN A 1 83 ? -1.617 19.063 8.217 1.00 98.19 83 ASN A O 1
ATOM 696 N N . PRO A 1 84 ? -3.124 19.572 6.640 1.00 97.56 84 PRO A N 1
ATOM 697 C CA . PRO A 1 84 ? -3.251 20.969 7.046 1.00 97.56 84 PRO A CA 1
ATOM 698 C C . PRO A 1 84 ? -4.141 21.150 8.289 1.00 97.56 84 PRO A C 1
ATOM 700 O O . PRO A 1 84 ? -4.361 22.278 8.724 1.00 97.56 84 PRO A O 1
ATOM 703 N N . SER A 1 85 ? -4.705 20.065 8.831 1.00 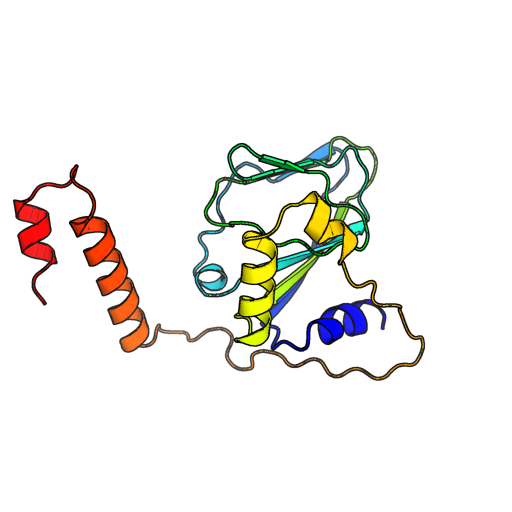97.12 85 SER A N 1
ATOM 704 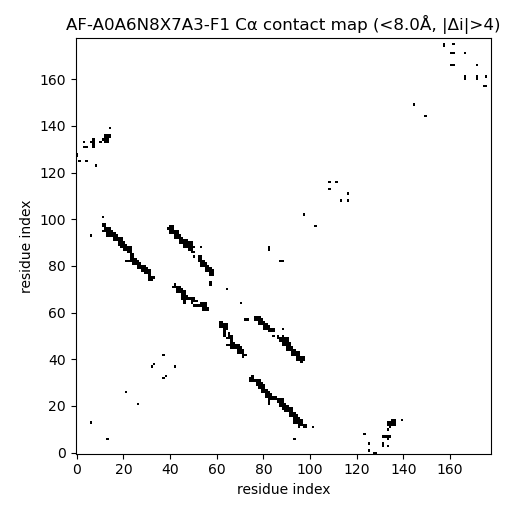C CA . SER A 1 85 ? -5.660 20.121 9.935 1.00 97.12 85 SER A CA 1
ATOM 705 C C . SER A 1 85 ? -4.981 20.333 11.293 1.00 97.12 85 SER A C 1
ATOM 707 O O . SER A 1 85 ? -3.759 20.236 11.427 1.00 97.12 85 SER A O 1
ATOM 709 N N . ALA A 1 86 ? -5.800 20.594 12.315 1.00 97.12 86 ALA A N 1
ATOM 710 C CA . ALA A 1 86 ? -5.374 20.659 13.713 1.00 97.12 86 ALA A CA 1
ATOM 711 C C . ALA A 1 86 ? -5.308 19.275 14.395 1.00 97.12 86 ALA A C 1
ATOM 713 O O . ALA A 1 86 ? -4.961 19.188 15.572 1.00 97.12 86 ALA A O 1
ATOM 714 N N . GLU A 1 87 ? -5.651 18.205 13.677 1.00 97.31 87 GLU A N 1
ATOM 715 C CA . GLU A 1 87 ? -5.733 16.841 14.197 1.00 97.31 87 GLU A CA 1
ATOM 716 C C . GLU A 1 87 ? -4.594 15.982 13.644 1.00 97.31 87 GLU A C 1
ATOM 718 O O . GLU A 1 87 ? -4.078 16.217 12.549 1.00 97.31 87 GLU A O 1
ATOM 723 N N . GLU A 1 88 ? -4.181 14.971 14.404 1.00 98.00 88 GLU A N 1
ATOM 724 C CA . GLU A 1 88 ? -3.220 13.988 13.912 1.00 98.00 88 GLU A CA 1
ATOM 725 C C . GLU A 1 88 ? -3.882 13.019 12.926 1.00 98.00 88 GLU A C 1
ATOM 727 O O . GLU A 1 88 ? -5.058 12.679 13.042 1.00 98.00 88 GLU A O 1
ATOM 732 N N . ARG A 1 89 ? -3.097 12.518 11.973 1.00 98.25 89 ARG A N 1
ATOM 733 C CA . ARG A 1 89 ? -3.507 11.433 11.081 1.00 98.25 89 ARG A CA 1
ATOM 734 C C . ARG A 1 89 ? -2.716 10.183 11.408 1.00 98.25 89 ARG A C 1
ATOM 736 O O . ARG A 1 89 ? -1.490 10.216 11.401 1.00 98.25 89 ARG A O 1
ATOM 743 N N . ILE A 1 90 ? -3.393 9.057 11.611 1.00 98.50 90 ILE A N 1
ATOM 744 C CA . ILE A 1 90 ? -2.776 7.757 11.887 1.00 98.50 90 ILE A CA 1
ATOM 745 C C . ILE A 1 90 ? -3.319 6.719 10.911 1.00 98.50 90 ILE A C 1
ATOM 747 O O . ILE A 1 90 ? -4.513 6.422 10.901 1.00 98.50 90 ILE A O 1
ATOM 751 N N . HIS A 1 91 ? -2.428 6.132 10.112 1.00 98.38 91 HIS A N 1
ATOM 752 C CA . HIS A 1 91 ? -2.740 4.942 9.318 1.00 98.38 91 HIS A CA 1
ATOM 753 C C . HIS A 1 91 ? -2.029 3.727 9.903 1.00 98.38 91 HIS A C 1
ATOM 755 O O . HIS A 1 91 ? -0.849 3.805 10.252 1.00 98.38 91 HIS A O 1
ATOM 761 N N . LEU A 1 92 ? -2.715 2.588 9.937 1.00 98.50 92 LEU A N 1
ATOM 762 C CA . LEU A 1 92 ? -2.041 1.297 9.954 1.00 98.50 92 LEU A CA 1
ATOM 763 C C . LEU A 1 92 ? -1.554 1.015 8.536 1.00 98.50 92 LEU A C 1
ATOM 765 O O . LEU A 1 92 ? -2.336 1.072 7.591 1.00 98.50 92 LEU A O 1
ATOM 769 N N . VAL A 1 93 ? -0.266 0.721 8.393 1.00 97.81 93 VAL A N 1
ATOM 770 C CA . VAL A 1 93 ? 0.281 0.214 7.135 1.00 97.81 93 VAL A CA 1
ATOM 771 C C . VAL A 1 93 ? 0.750 -1.216 7.306 1.00 97.81 93 VAL A C 1
ATOM 773 O O . VAL A 1 93 ? 1.318 -1.561 8.348 1.00 97.81 93 VAL A O 1
ATOM 776 N N . ILE A 1 94 ? 0.498 -2.030 6.288 1.00 97.81 94 ILE A N 1
ATOM 777 C CA . ILE A 1 94 ? 0.852 -3.446 6.234 1.00 97.81 94 ILE A CA 1
ATOM 778 C C . ILE A 1 94 ? 1.494 -3.707 4.873 1.00 97.81 94 ILE A C 1
ATOM 780 O O . ILE A 1 94 ? 0.879 -3.460 3.842 1.00 97.81 94 ILE A O 1
ATOM 784 N N . ASP A 1 95 ? 2.722 -4.209 4.872 1.00 96.69 95 ASP A N 1
ATOM 785 C CA . ASP A 1 95 ? 3.442 -4.588 3.660 1.00 96.69 95 ASP A CA 1
ATOM 786 C C . ASP A 1 95 ? 3.296 -6.110 3.450 1.00 96.69 95 ASP A C 1
ATOM 788 O O . ASP A 1 95 ? 3.482 -6.881 4.397 1.00 96.69 95 ASP A O 1
ATOM 792 N N . THR A 1 96 ? 2.995 -6.562 2.230 1.00 96.19 96 THR A N 1
ATOM 793 C CA . THR A 1 96 ? 2.913 -7.991 1.858 1.00 96.19 96 THR A CA 1
ATOM 794 C C . THR A 1 96 ? 3.366 -8.205 0.413 1.00 96.19 96 THR A C 1
ATOM 796 O O . THR A 1 96 ? 3.229 -7.309 -0.414 1.00 96.19 96 THR A O 1
ATOM 799 N N . ALA A 1 97 ? 3.902 -9.385 0.091 1.00 93.56 97 ALA A N 1
ATOM 800 C CA . ALA A 1 97 ? 4.129 -9.783 -1.302 1.00 93.56 97 ALA A CA 1
ATOM 801 C C . ALA A 1 97 ? 2.814 -10.107 -2.043 1.00 93.56 97 ALA A C 1
ATOM 803 O O . ALA A 1 97 ? 2.777 -10.086 -3.269 1.00 93.56 97 ALA A O 1
ATOM 804 N N . GLY A 1 98 ? 1.736 -10.380 -1.296 1.00 94.81 98 GLY A N 1
ATOM 805 C CA . GLY A 1 98 ? 0.435 -10.780 -1.826 1.00 94.81 98 GLY A CA 1
ATOM 806 C C . GLY A 1 98 ? 0.421 -12.213 -2.368 1.00 94.81 98 GLY A C 1
ATOM 807 O O . GLY A 1 98 ? 1.322 -12.655 -3.078 1.00 94.81 98 GLY A O 1
ATOM 808 N N . SER A 1 99 ? -0.620 -12.974 -2.040 1.00 95.62 99 SER A N 1
ATOM 809 C CA . SER A 1 99 ? -0.921 -14.241 -2.709 1.00 95.62 99 SER A CA 1
ATOM 810 C C . SER A 1 99 ? -1.551 -14.020 -4.088 1.00 95.62 99 SER A C 1
ATOM 812 O O . SER A 1 99 ? -1.972 -12.918 -4.439 1.00 95.62 99 SER A O 1
ATOM 814 N N . SER A 1 100 ? -1.702 -15.095 -4.865 1.00 95.44 100 SER A N 1
ATOM 815 C CA . SER A 1 100 ? -2.461 -15.056 -6.123 1.00 95.44 100 SER A CA 1
ATOM 816 C C . SER A 1 100 ? -3.882 -14.517 -5.933 1.00 95.44 100 SER A C 1
ATOM 818 O O . SER A 1 100 ? -4.351 -13.742 -6.759 1.00 95.44 100 SER A O 1
ATOM 820 N N . ARG A 1 101 ? -4.544 -14.871 -4.822 1.00 94.06 101 ARG A N 1
ATOM 821 C CA . ARG A 1 101 ? -5.882 -14.373 -4.477 1.00 94.06 101 ARG A CA 1
ATOM 822 C C . ARG A 1 101 ? -5.879 -12.865 -4.239 1.00 94.06 101 ARG A C 1
ATOM 824 O O . ARG A 1 101 ? -6.775 -12.187 -4.727 1.00 94.06 101 ARG A O 1
ATOM 831 N N . PHE A 1 102 ? -4.887 -12.354 -3.509 1.00 94.25 102 PHE A N 1
ATOM 832 C CA . PHE A 1 102 ? -4.740 -10.916 -3.289 1.00 94.25 102 PHE A CA 1
ATOM 833 C C . PHE A 1 102 ? -4.589 -10.174 -4.620 1.00 94.25 102 PHE A C 1
ATOM 835 O O . PHE A 1 102 ? -5.311 -9.220 -4.876 1.00 94.25 102 PHE A O 1
ATOM 842 N N . TRP A 1 103 ? -3.704 -10.648 -5.497 1.00 93.44 103 TRP A N 1
ATOM 843 C CA . TRP A 1 103 ? -3.473 -9.989 -6.781 1.00 93.44 103 TRP A CA 1
ATOM 844 C C . TRP A 1 103 ? -4.637 -10.130 -7.765 1.00 93.44 103 TRP A C 1
ATOM 846 O O . TRP A 1 103 ? -4.799 -9.262 -8.614 1.00 93.44 103 TRP A O 1
ATOM 856 N N . SER A 1 104 ? -5.454 -11.184 -7.668 1.00 91.25 104 SER A N 1
ATOM 857 C CA . SER A 1 104 ? -6.727 -11.232 -8.402 1.00 91.25 104 SER A CA 1
ATOM 858 C C . SER A 1 104 ? -7.682 -10.149 -7.919 1.00 91.25 104 SER A C 1
ATOM 860 O O . SER A 1 104 ? -8.152 -9.387 -8.746 1.00 91.25 104 SER A O 1
ATOM 862 N N . LEU A 1 105 ? -7.859 -10.001 -6.600 1.00 88.44 105 LEU A N 1
ATOM 863 C CA . LEU A 1 105 ? -8.689 -8.931 -6.039 1.00 88.44 105 LEU A CA 1
ATOM 864 C C . LEU A 1 105 ? -8.222 -7.541 -6.492 1.00 88.44 105 LEU A C 1
ATOM 866 O O . LEU A 1 105 ? -9.050 -6.700 -6.810 1.00 88.44 105 LEU A O 1
ATOM 870 N N . VAL A 1 106 ? -6.909 -7.294 -6.519 1.00 89.69 106 VAL A N 1
ATOM 871 C CA . VAL A 1 106 ? -6.366 -6.010 -6.991 1.00 89.69 106 VAL A CA 1
ATOM 872 C C . VAL A 1 106 ? -6.742 -5.745 -8.447 1.00 89.69 106 VAL A C 1
ATOM 874 O O . VAL A 1 106 ? -7.235 -4.664 -8.736 1.00 89.69 106 VAL A O 1
ATOM 877 N N . ARG A 1 107 ? -6.558 -6.724 -9.341 1.00 88.56 107 ARG A N 1
ATOM 878 C CA . ARG A 1 107 ? -6.906 -6.564 -10.762 1.00 88.56 107 ARG A CA 1
ATOM 879 C C . ARG A 1 107 ? -8.400 -6.362 -10.977 1.00 88.56 107 ARG A C 1
ATOM 881 O O . ARG A 1 107 ? -8.774 -5.484 -11.739 1.00 88.56 107 ARG A O 1
ATOM 888 N N . ASP A 1 108 ? -9.228 -7.128 -10.267 1.00 84.44 108 ASP A N 1
ATOM 889 C CA . ASP A 1 108 ? -10.685 -6.996 -10.345 1.00 84.44 108 ASP A CA 1
ATOM 890 C C . ASP A 1 108 ? -11.118 -5.563 -9.971 1.00 84.44 108 ASP A C 1
ATOM 892 O O . ASP A 1 108 ? -11.987 -4.988 -10.611 1.00 84.44 108 ASP A O 1
ATOM 896 N N . VAL A 1 109 ? -10.454 -4.958 -8.977 1.00 82.38 109 VAL A N 1
ATOM 897 C CA . VAL A 1 109 ? -10.691 -3.570 -8.551 1.00 82.38 109 VAL A CA 1
ATOM 898 C C . VAL A 1 109 ? -10.126 -2.535 -9.534 1.00 82.38 109 VAL A C 1
ATOM 900 O O . VAL A 1 109 ? -10.751 -1.499 -9.737 1.00 82.38 109 VAL A O 1
ATOM 903 N N . GLU A 1 110 ? -8.946 -2.770 -10.114 1.00 79.69 110 GLU A N 1
ATOM 904 C CA . GLU A 1 110 ? -8.317 -1.850 -11.078 1.00 79.69 110 GLU A CA 1
ATOM 905 C C . GLU A 1 110 ? -9.095 -1.746 -12.397 1.00 79.69 110 GLU A C 1
ATOM 907 O O . GLU A 1 110 ? -9.119 -0.672 -13.002 1.00 79.69 110 GLU A O 1
ATOM 912 N N . ASP A 1 111 ? -9.725 -2.840 -12.829 1.00 72.06 111 ASP A N 1
ATOM 913 C CA . ASP A 1 111 ? -10.520 -2.900 -14.060 1.00 72.06 111 ASP A CA 1
ATOM 914 C C . ASP A 1 111 ? -11.938 -2.306 -13.894 1.00 72.06 111 ASP A C 1
ATOM 916 O O . ASP A 1 111 ? -12.629 -2.068 -14.891 1.00 72.06 111 ASP A O 1
ATOM 920 N N . ASP A 1 112 ? -12.372 -2.043 -12.656 1.00 63.56 112 ASP A N 1
ATOM 921 C CA . ASP A 1 112 ? -13.718 -1.572 -12.320 1.00 63.56 112 ASP A CA 1
ATOM 922 C C . ASP A 1 112 ? -13.853 -0.037 -12.255 1.00 63.56 112 ASP A C 1
ATOM 924 O O . ASP A 1 112 ? -12.904 0.712 -12.014 1.00 63.56 112 ASP A O 1
ATOM 928 N N . ASP A 1 113 ? -15.086 0.457 -12.431 1.00 62.06 113 ASP A N 1
ATOM 929 C CA . ASP A 1 113 ? -15.423 1.861 -12.156 1.00 62.06 113 ASP A CA 1
ATOM 930 C C . ASP A 1 113 ? -15.253 2.137 -10.645 1.00 62.06 113 ASP A C 1
ATOM 932 O O . ASP A 1 113 ? -15.885 1.445 -9.841 1.00 62.06 113 ASP A O 1
ATOM 936 N N . PRO A 1 114 ? -14.491 3.167 -10.222 1.00 59.41 114 PRO A N 1
ATOM 937 C CA . PRO A 1 114 ? -14.307 3.519 -8.811 1.00 59.41 114 PRO A CA 1
ATOM 938 C C . PRO A 1 114 ? -15.612 3.656 -8.004 1.00 59.41 114 PRO A C 1
ATOM 940 O O . PRO A 1 114 ? -15.630 3.407 -6.795 1.00 59.41 114 PRO A O 1
ATOM 943 N N . LEU A 1 115 ? -16.717 4.054 -8.650 1.00 52.78 115 LEU A N 1
ATOM 944 C CA . LEU A 1 115 ? -18.045 4.129 -8.026 1.00 52.78 115 LEU A CA 1
ATOM 945 C C . LEU A 1 115 ? -18.678 2.746 -7.802 1.00 52.78 115 LEU A C 1
ATOM 947 O O . LEU A 1 115 ? -19.453 2.578 -6.859 1.00 52.78 115 LEU A O 1
ATOM 951 N N . HIS A 1 116 ? -18.349 1.765 -8.640 1.00 55.81 116 HIS A N 1
ATOM 952 C CA . HIS A 1 116 ? -18.770 0.373 -8.498 1.00 55.81 116 HIS A CA 1
ATOM 953 C C . HIS A 1 116 ? -17.962 -0.335 -7.404 1.00 55.81 116 HIS A C 1
ATOM 955 O O . HIS A 1 116 ? -18.544 -0.926 -6.495 1.00 55.81 116 HIS A O 1
ATOM 961 N N . THR A 1 117 ? -16.640 -0.145 -7.394 1.00 59.94 117 THR A N 1
ATOM 962 C CA . THR A 1 117 ? -15.730 -0.720 -6.393 1.00 59.94 117 THR A CA 1
ATOM 963 C C . THR A 1 117 ? -16.117 -0.343 -4.959 1.00 59.94 117 THR A C 1
ATOM 965 O O . THR A 1 117 ? -16.092 -1.174 -4.048 1.00 59.94 117 THR A O 1
ATOM 968 N N . ALA A 1 118 ? -16.510 0.915 -4.735 1.00 60.25 118 ALA A N 1
ATOM 969 C CA . ALA A 1 118 ? -16.939 1.382 -3.418 1.00 60.25 118 ALA A CA 1
ATOM 970 C C . ALA A 1 118 ? -18.271 0.752 -2.964 1.00 60.25 118 ALA A C 1
ATOM 972 O O . ALA A 1 118 ? -18.487 0.579 -1.764 1.00 60.25 118 ALA A O 1
ATOM 973 N N . ALA A 1 119 ? -19.158 0.395 -3.900 1.00 57.88 119 ALA A N 1
ATOM 974 C CA . ALA A 1 119 ? -20.449 -0.224 -3.601 1.00 57.88 119 ALA A CA 1
ATOM 975 C C . ALA A 1 119 ? -20.323 -1.710 -3.218 1.00 57.88 119 ALA A C 1
ATOM 977 O O . ALA A 1 119 ? -21.147 -2.213 -2.452 1.00 57.88 119 ALA A O 1
ATOM 978 N N . GLU A 1 120 ? -19.285 -2.395 -3.703 1.00 70.62 120 GLU A N 1
ATOM 979 C CA . GLU A 1 120 ? -19.009 -3.807 -3.397 1.00 70.62 120 GLU A CA 1
ATOM 980 C C . GLU A 1 120 ? -18.025 -4.010 -2.232 1.00 70.62 120 GLU A C 1
ATOM 982 O O . GLU A 1 120 ? -17.747 -5.141 -1.818 1.00 70.62 120 GLU A O 1
ATOM 987 N N . ALA A 1 121 ? -17.513 -2.918 -1.657 1.00 78.44 121 ALA A N 1
ATOM 988 C CA . ALA A 1 121 ? -16.564 -2.970 -0.556 1.00 78.44 121 ALA A CA 1
ATOM 989 C C . ALA A 1 121 ? -17.128 -3.754 0.644 1.00 78.44 121 ALA A C 1
ATOM 991 O O . ALA A 1 121 ? -18.140 -3.405 1.259 1.00 78.44 121 ALA A O 1
ATOM 992 N N . ARG A 1 122 ? -16.428 -4.827 1.024 1.00 84.75 122 ARG A N 1
ATOM 993 C CA . ARG A 1 122 ? -16.819 -5.670 2.155 1.00 84.75 122 ARG A CA 1
ATOM 994 C C . ARG A 1 122 ? -16.413 -5.031 3.481 1.00 84.75 122 ARG A C 1
ATOM 996 O O . ARG A 1 122 ? -15.231 -5.010 3.827 1.00 84.75 122 ARG A O 1
ATOM 1003 N N . LEU A 1 123 ? -17.398 -4.629 4.282 1.00 88.75 123 LEU A N 1
ATOM 1004 C CA . LEU A 1 123 ? -17.168 -4.245 5.674 1.00 88.75 123 LEU A CA 1
ATOM 1005 C C . LEU A 1 123 ? -16.855 -5.485 6.526 1.00 88.75 123 LEU A C 1
ATOM 1007 O O . LEU A 1 123 ? -17.614 -6.455 6.541 1.00 88.75 123 LEU A O 1
ATOM 1011 N N . VAL A 1 124 ? -15.748 -5.441 7.267 1.00 91.75 124 VAL A N 1
ATOM 1012 C CA . VAL A 1 124 ? -15.364 -6.485 8.228 1.00 91.75 124 VAL A CA 1
ATOM 1013 C C . VAL A 1 124 ? -15.564 -5.942 9.639 1.00 91.75 124 VAL A C 1
ATOM 1015 O O . VAL A 1 124 ? -14.899 -4.989 10.040 1.00 91.75 124 VAL A O 1
ATOM 1018 N N . ALA A 1 125 ? -16.500 -6.530 10.385 1.00 92.88 125 ALA A N 1
ATOM 1019 C CA . ALA A 1 125 ? -16.786 -6.121 11.755 1.00 92.88 125 ALA A CA 1
ATOM 1020 C C . ALA A 1 125 ? -15.681 -6.573 12.725 1.00 92.88 125 ALA A C 1
ATOM 1022 O O . ALA A 1 125 ? -15.045 -7.607 12.531 1.00 92.88 125 ALA A O 1
ATOM 1023 N N . PHE A 1 126 ? -15.475 -5.798 13.791 1.00 94.44 126 PHE A N 1
ATOM 1024 C CA . PHE A 1 126 ? -14.637 -6.206 14.916 1.00 94.44 126 PHE A CA 1
ATOM 1025 C C . PHE A 1 126 ? -15.403 -7.168 15.826 1.00 94.44 126 PHE A C 1
ATOM 1027 O O . PHE A 1 126 ? -16.524 -6.866 16.234 1.00 94.44 126 PHE A O 1
ATOM 1034 N N . GLU A 1 127 ? -14.774 -8.282 16.194 1.00 96.25 127 GLU A N 1
ATOM 1035 C CA . GLU A 1 127 ? -15.367 -9.314 17.048 1.00 96.25 127 GLU A CA 1
ATOM 1036 C C . GLU A 1 127 ? -14.598 -9.427 18.375 1.00 96.25 127 GLU A C 1
ATOM 1038 O O . GLU A 1 127 ? -13.540 -10.056 18.422 1.00 96.25 127 GLU A O 1
ATOM 1043 N N . PRO A 1 128 ? -15.079 -8.825 19.478 1.00 96.00 128 PRO A N 1
ATOM 1044 C CA . PRO A 1 128 ? -14.393 -8.897 20.766 1.00 96.00 128 PRO A CA 1
ATOM 1045 C C . PRO A 1 128 ? -14.210 -10.342 21.255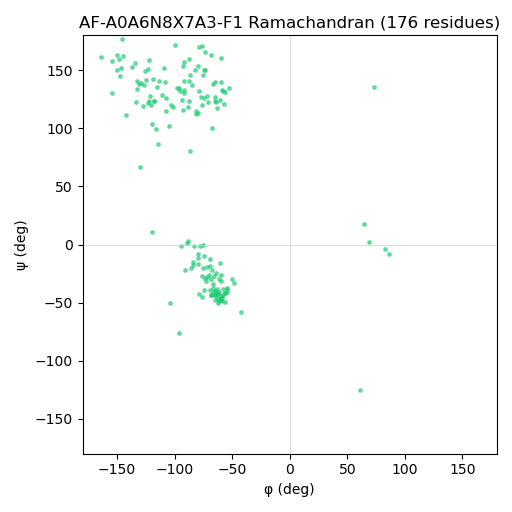 1.00 96.00 128 PRO A C 1
ATOM 1047 O O . PRO A 1 128 ? -15.152 -11.130 21.279 1.00 96.00 128 PRO A O 1
ATOM 1050 N N . GLY A 1 129 ? -13.004 -10.678 21.696 1.00 94.44 129 GLY A N 1
ATOM 1051 C CA . GLY A 1 129 ? -12.600 -12.009 22.142 1.00 94.44 129 GLY A CA 1
ATOM 1052 C C . GLY A 1 129 ? -12.192 -12.975 21.023 1.00 94.44 129 GLY A C 1
ATOM 1053 O O . GLY A 1 129 ? -11.760 -14.087 21.337 1.00 94.44 129 GLY A O 1
ATOM 1054 N N . ALA A 1 130 ? -12.299 -12.601 19.743 1.00 94.06 130 ALA A N 1
ATOM 1055 C CA . ALA A 1 130 ? -11.977 -13.504 18.641 1.00 94.06 130 ALA A CA 1
ATOM 1056 C C . ALA A 1 130 ? -10.463 -13.761 18.540 1.00 94.06 130 ALA A C 1
ATOM 1058 O O . ALA A 1 130 ? -9.645 -12.849 18.362 1.00 94.06 130 ALA A O 1
ATOM 1059 N N . ALA A 1 131 ? -10.084 -15.037 18.623 1.00 92.62 131 ALA A N 1
ATOM 1060 C CA . ALA A 1 131 ? -8.713 -15.469 18.399 1.00 92.62 131 ALA A CA 1
ATOM 1061 C C . ALA A 1 131 ? -8.389 -15.423 16.900 1.00 92.62 131 ALA A C 1
ATOM 1063 O O . ALA A 1 131 ? -9.078 -16.037 16.090 1.00 92.62 131 ALA A O 1
ATOM 1064 N N . VAL A 1 132 ? -7.314 -14.720 16.540 1.00 96.12 132 VAL A N 1
ATOM 1065 C CA . VAL A 1 132 ? -6.848 -14.610 15.153 1.00 96.12 132 VAL A CA 1
ATOM 1066 C C . VAL A 1 132 ? -5.393 -15.026 15.010 1.00 96.12 132 VAL A C 1
ATOM 1068 O O . VAL A 1 132 ? -4.542 -14.704 15.851 1.00 96.12 132 VAL A O 1
ATOM 1071 N N . GLU A 1 133 ? -5.109 -15.710 13.909 1.00 95.88 133 GLU A N 1
ATOM 1072 C CA . GLU A 1 133 ? -3.762 -16.070 13.488 1.00 95.88 133 GLU A CA 1
ATOM 1073 C C . GLU A 1 133 ? -3.239 -15.039 12.484 1.00 95.88 133 GLU A C 1
ATOM 1075 O O . GLU A 1 133 ? -3.940 -14.644 11.554 1.00 95.88 133 GLU A O 1
ATOM 1080 N N . ILE A 1 134 ? -1.996 -14.599 12.677 1.00 96.19 134 ILE A N 1
ATOM 1081 C CA . ILE A 1 134 ? -1.287 -13.747 11.722 1.00 96.19 134 ILE A CA 1
ATOM 1082 C C . ILE A 1 134 ? -0.074 -14.531 11.254 1.00 96.19 134 ILE A C 1
ATOM 1084 O O . ILE A 1 134 ? 0.756 -14.934 12.068 1.00 96.19 134 ILE A O 1
ATOM 1088 N N . ARG A 1 135 ? 0.033 -14.713 9.940 1.00 96.00 135 ARG A N 1
ATOM 1089 C CA . ARG A 1 135 ? 1.211 -15.304 9.311 1.00 96.00 135 ARG A CA 1
ATOM 1090 C C . ARG A 1 135 ? 2.165 -14.188 8.928 1.00 96.00 135 ARG A C 1
ATOM 1092 O O . ARG A 1 135 ? 1.741 -13.199 8.335 1.00 96.00 135 ARG A O 1
ATOM 1099 N N . THR A 1 136 ? 3.442 -14.355 9.248 1.00 95.62 136 THR A N 1
ATOM 1100 C CA . THR A 1 136 ? 4.479 -13.378 8.911 1.00 95.62 136 THR A CA 1
ATOM 1101 C C . THR A 1 136 ? 5.587 -14.013 8.090 1.00 95.62 136 THR A C 1
ATOM 1103 O O . THR A 1 136 ? 5.874 -15.202 8.236 1.00 95.62 136 THR A O 1
ATOM 1106 N N . GLU A 1 137 ? 6.237 -13.216 7.247 1.00 92.88 137 GLU A N 1
ATOM 1107 C CA . GLU A 1 137 ? 7.475 -13.624 6.589 1.00 92.88 137 GLU A CA 1
ATOM 1108 C C . GLU A 1 137 ? 8.514 -14.022 7.652 1.00 92.88 137 GLU A C 1
ATOM 1110 O O . GLU A 1 137 ? 8.741 -13.295 8.619 1.00 92.88 137 GLU A O 1
ATOM 1115 N N . GLN A 1 138 ? 9.153 -15.182 7.482 1.00 88.50 138 GLN A N 1
ATOM 1116 C CA . GLN A 1 138 ? 10.238 -15.628 8.369 1.00 88.50 138 GLN A CA 1
ATOM 1117 C C . GLN A 1 138 ? 11.619 -15.172 7.877 1.00 88.50 138 GLN A C 1
ATOM 1119 O O . GLN A 1 138 ? 12.552 -15.052 8.667 1.00 88.50 138 GLN A O 1
ATOM 1124 N N . PHE A 1 139 ? 11.735 -14.870 6.581 1.00 81.12 139 PHE A N 1
ATOM 1125 C CA . PHE A 1 139 ? 12.979 -14.486 5.914 1.00 81.12 139 PHE A CA 1
ATOM 1126 C C . PHE A 1 139 ? 12.760 -13.210 5.092 1.00 81.12 139 PHE A C 1
ATOM 1128 O O . PHE A 1 139 ? 12.783 -13.227 3.866 1.00 81.12 139 PHE A O 1
ATOM 1135 N N . ALA A 1 140 ? 12.497 -12.095 5.779 1.00 68.44 140 ALA A N 1
ATOM 1136 C CA . ALA A 1 140 ? 12.114 -10.832 5.138 1.00 68.44 140 ALA A CA 1
ATOM 1137 C C . ALA A 1 140 ? 13.252 -10.156 4.343 1.00 68.44 140 ALA A C 1
ATOM 1139 O O . ALA A 1 140 ? 12.994 -9.292 3.507 1.00 68.44 140 ALA A O 1
ATOM 1140 N N . SER A 1 141 ? 14.512 -10.524 4.595 1.00 71.69 141 SER A N 1
ATOM 1141 C CA . SER A 1 141 ? 15.666 -10.020 3.846 1.00 71.69 141 SER A CA 1
ATOM 1142 C C . SER A 1 141 ? 16.823 -11.006 3.892 1.00 71.69 141 SER A C 1
ATOM 1144 O O . SER A 1 141 ? 17.234 -11.428 4.977 1.00 71.69 141 SER A O 1
ATOM 1146 N N . LEU A 1 142 ? 17.392 -11.316 2.731 1.00 73.38 142 LEU A N 1
ATOM 1147 C CA . LEU A 1 142 ? 18.679 -11.992 2.653 1.00 73.38 142 LEU A CA 1
ATOM 1148 C C . LEU A 1 142 ? 19.796 -10.936 2.681 1.00 73.38 142 LEU A C 1
ATOM 1150 O O . LEU A 1 142 ? 19.640 -9.884 2.061 1.00 73.38 142 LEU A O 1
ATOM 1154 N N . PRO A 1 143 ? 20.927 -11.182 3.370 1.00 79.94 143 PRO A N 1
ATOM 1155 C CA . PRO A 1 143 ? 22.067 -10.260 3.361 1.00 79.94 143 PRO A CA 1
ATOM 1156 C C . PRO A 1 143 ? 22.643 -10.020 1.961 1.00 79.94 143 PRO A C 1
ATOM 1158 O O . PRO A 1 143 ? 23.262 -8.991 1.710 1.00 79.94 143 PRO A O 1
ATOM 1161 N N . VAL A 1 144 ? 22.458 -10.994 1.067 1.00 84.12 144 VAL A N 1
ATOM 1162 C CA . VAL A 1 144 ? 22.898 -10.965 -0.324 1.00 84.12 144 VAL A CA 1
ATOM 1163 C C . VAL A 1 144 ? 21.731 -11.424 -1.190 1.00 84.12 144 VAL A C 1
ATOM 1165 O O . VAL A 1 144 ? 21.077 -12.417 -0.870 1.00 84.12 144 VAL A O 1
ATOM 1168 N N . MET A 1 145 ? 21.478 -10.691 -2.273 1.00 86.56 145 MET A N 1
ATOM 1169 C CA . MET A 1 145 ? 20.457 -11.022 -3.265 1.00 86.56 145 MET A CA 1
ATOM 1170 C C . MET A 1 145 ? 20.736 -12.389 -3.896 1.00 86.56 145 MET A C 1
ATOM 1172 O O . MET A 1 145 ? 21.887 -12.728 -4.185 1.00 86.56 145 MET A O 1
ATOM 1176 N N . ALA A 1 146 ? 19.685 -13.178 -4.124 1.00 88.12 146 ALA A N 1
ATOM 1177 C CA . ALA A 1 146 ? 19.837 -14.463 -4.791 1.00 88.12 146 ALA A CA 1
ATOM 1178 C C . ALA A 1 146 ? 20.322 -14.253 -6.243 1.00 88.12 146 ALA A C 1
ATOM 1180 O O . ALA A 1 146 ? 19.818 -13.356 -6.919 1.00 88.12 146 ALA A O 1
ATOM 1181 N N . PRO A 1 147 ? 21.240 -15.084 -6.777 1.00 91.44 147 PRO A N 1
ATOM 1182 C CA . PRO A 1 147 ? 21.733 -14.922 -8.148 1.00 91.44 147 PRO A CA 1
ATOM 1183 C C . PRO A 1 147 ? 20.626 -14.893 -9.211 1.00 91.44 147 PRO A C 1
ATOM 1185 O O . PRO A 1 147 ? 20.705 -14.109 -10.152 1.00 91.44 147 PRO A O 1
ATOM 1188 N N . GLY A 1 148 ? 19.575 -15.704 -9.040 1.00 90.50 148 GLY A N 1
ATOM 1189 C CA . GLY A 1 148 ? 18.429 -15.720 -9.955 1.00 90.50 148 GLY A CA 1
ATOM 1190 C C . GLY A 1 148 ? 17.617 -14.423 -9.927 1.00 90.50 148 GLY A C 1
ATOM 1191 O O . GLY A 1 148 ? 17.202 -13.947 -10.973 1.00 90.50 148 GLY A O 1
ATOM 1192 N N . GLU A 1 149 ? 17.457 -13.812 -8.753 1.00 89.12 149 GLU A N 1
ATOM 1193 C CA . GLU A 1 149 ? 16.793 -12.510 -8.624 1.00 89.12 149 GLU A CA 1
ATOM 1194 C C . GLU A 1 149 ? 17.630 -11.392 -9.251 1.00 89.12 149 GLU A C 1
ATOM 1196 O O . GLU A 1 149 ? 17.106 -10.579 -10.000 1.00 89.12 149 GLU A O 1
ATOM 1201 N N . CYS A 1 150 ? 18.942 -11.390 -9.007 1.00 90.38 150 CYS A N 1
ATOM 1202 C CA . CYS A 1 150 ? 19.857 -10.439 -9.639 1.00 90.38 150 CYS A CA 1
ATOM 1203 C C . CYS A 1 150 ? 19.802 -10.541 -11.170 1.00 90.38 150 CYS A C 1
ATOM 1205 O O . CYS A 1 150 ? 19.725 -9.527 -11.856 1.00 90.38 150 CYS A O 1
ATOM 1207 N N . THR A 1 151 ? 19.785 -11.771 -11.691 1.00 92.31 151 THR A N 1
ATOM 1208 C CA . THR A 1 151 ? 19.667 -12.032 -13.131 1.00 92.31 151 THR A CA 1
ATOM 1209 C C . THR A 1 151 ? 18.353 -11.477 -13.678 1.00 92.31 151 THR A C 1
ATOM 1211 O O . THR A 1 151 ? 18.392 -10.713 -14.633 1.00 92.31 151 THR A O 1
ATOM 1214 N N . ALA A 1 152 ? 17.221 -11.762 -13.025 1.00 90.25 152 ALA A N 1
ATOM 1215 C CA . ALA A 1 152 ? 15.914 -11.255 -13.445 1.00 90.25 152 ALA A CA 1
ATOM 1216 C C . ALA A 1 152 ? 15.858 -9.715 -13.465 1.00 90.25 152 ALA A C 1
ATOM 1218 O O . ALA A 1 152 ? 15.413 -9.130 -14.443 1.00 90.25 152 ALA A O 1
ATOM 1219 N N . LEU A 1 153 ? 16.389 -9.045 -12.435 1.00 89.62 153 LEU A N 1
ATOM 1220 C CA . LEU A 1 153 ? 16.446 -7.577 -12.393 1.00 89.62 153 LEU A CA 1
ATOM 1221 C C . LEU A 1 153 ? 17.308 -6.982 -13.515 1.00 89.62 153 LEU A C 1
ATOM 1223 O O . LEU A 1 153 ? 16.991 -5.919 -14.048 1.00 89.62 153 LEU A O 1
ATOM 1227 N N . ILE A 1 154 ? 18.420 -7.639 -13.850 1.00 91.12 154 ILE A N 1
ATOM 1228 C CA . ILE A 1 154 ? 19.288 -7.226 -14.957 1.00 91.12 154 ILE A CA 1
ATOM 1229 C C . ILE A 1 154 ? 18.564 -7.416 -16.293 1.00 91.12 154 ILE A C 1
ATOM 1231 O O . ILE A 1 154 ? 18.631 -6.532 -17.143 1.00 91.12 154 ILE A O 1
ATOM 1235 N N . GLU A 1 155 ? 17.868 -8.537 -16.473 1.00 92.00 155 GLU A N 1
ATOM 1236 C CA . GLU A 1 155 ? 17.084 -8.825 -17.676 1.00 92.00 155 GLU A CA 1
ATOM 1237 C C . GLU A 1 155 ? 15.954 -7.806 -17.873 1.00 92.00 155 GLU A C 1
ATOM 1239 O O . GLU A 1 155 ? 15.846 -7.246 -18.965 1.00 92.00 155 GLU A O 1
ATOM 1244 N N . ASP A 1 156 ? 15.191 -7.491 -16.821 1.00 90.69 156 ASP A N 1
ATOM 1245 C CA . ASP A 1 156 ? 14.146 -6.459 -16.847 1.00 90.69 156 ASP A CA 1
ATOM 1246 C C . ASP A 1 156 ? 14.731 -5.091 -17.233 1.00 90.69 156 ASP A C 1
ATOM 1248 O O . ASP A 1 156 ? 14.231 -4.415 -18.133 1.00 90.69 156 ASP A O 1
ATOM 1252 N N . LEU A 1 157 ? 15.860 -4.707 -16.625 1.00 90.38 157 LEU A N 1
ATOM 1253 C CA . LEU A 1 157 ? 16.535 -3.447 -16.939 1.00 90.38 157 LEU A CA 1
ATOM 1254 C C . LEU A 1 157 ? 17.030 -3.392 -18.392 1.00 90.38 157 LEU A C 1
ATOM 1256 O O . LEU A 1 157 ? 16.911 -2.355 -19.047 1.00 90.38 157 LEU A O 1
ATOM 1260 N N . ILE A 1 158 ? 17.603 -4.484 -18.905 1.00 92.31 158 ILE A N 1
ATOM 1261 C CA . ILE A 1 158 ? 18.048 -4.573 -20.301 1.00 92.31 158 ILE A CA 1
ATOM 1262 C C . ILE A 1 158 ? 16.845 -4.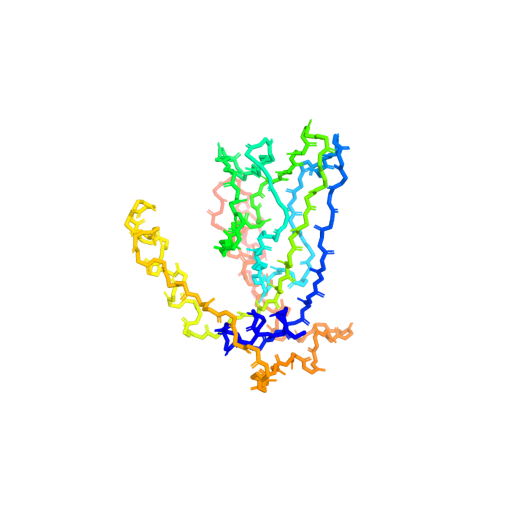488 -21.243 1.00 92.31 158 ILE A C 1
ATOM 1264 O O . ILE A 1 158 ? 16.942 -3.820 -22.276 1.00 92.31 158 ILE A O 1
ATOM 1268 N N . ALA A 1 159 ? 15.723 -5.124 -20.903 1.00 92.38 159 ALA A N 1
ATOM 1269 C CA . ALA A 1 159 ? 14.495 -5.062 -21.686 1.00 92.38 159 ALA A CA 1
ATOM 1270 C C . ALA A 1 159 ? 13.951 -3.627 -21.756 1.00 92.38 159 ALA A C 1
ATOM 1272 O O . ALA A 1 159 ? 13.746 -3.115 -22.860 1.00 92.38 159 ALA A O 1
ATOM 1273 N N . ASP A 1 160 ? 13.826 -2.944 -20.616 1.00 91.56 160 ASP A N 1
ATOM 1274 C CA . ASP A 1 160 ? 13.394 -1.542 -20.538 1.00 91.56 160 ASP A CA 1
ATOM 1275 C C . ASP A 1 160 ? 14.338 -0.609 -21.308 1.00 91.56 160 ASP A C 1
ATOM 1277 O O . ASP A 1 160 ? 13.906 0.251 -22.086 1.00 91.56 160 ASP A O 1
ATOM 1281 N N . PHE A 1 161 ? 15.650 -0.798 -21.139 1.00 93.00 161 PHE A N 1
ATOM 1282 C CA . PHE A 1 161 ? 16.668 -0.039 -21.860 1.00 93.00 161 PHE A CA 1
ATOM 1283 C C . PHE A 1 161 ? 16.572 -0.260 -23.375 1.00 93.00 161 PHE A C 1
ATOM 1285 O O . PHE A 1 161 ? 16.677 0.693 -24.147 1.00 93.00 161 PHE A O 1
ATOM 1292 N N . SER A 1 162 ? 16.333 -1.494 -23.812 1.00 92.94 162 SER A N 1
ATOM 1293 C CA . SER A 1 162 ? 16.213 -1.837 -25.233 1.00 92.94 162 SER A CA 1
ATOM 1294 C C . SER A 1 162 ? 14.911 -1.329 -25.854 1.00 92.94 162 SER A C 1
ATOM 1296 O O . SER A 1 162 ? 14.886 -0.998 -27.038 1.00 92.94 162 SER A O 1
ATOM 1298 N N . ALA A 1 163 ? 13.832 -1.252 -25.071 1.00 93.81 163 ALA A N 1
ATOM 1299 C CA . ALA A 1 163 ? 12.522 -0.795 -25.526 1.00 93.81 163 ALA A CA 1
ATOM 1300 C C . ALA A 1 163 ? 12.436 0.730 -25.709 1.00 93.81 163 ALA A C 1
ATOM 1302 O O . ALA A 1 163 ? 11.556 1.214 -26.422 1.00 93.81 163 ALA A O 1
ATOM 1303 N N . ASN A 1 164 ? 13.330 1.502 -25.084 1.00 94.19 164 ASN A N 1
ATOM 1304 C CA . ASN A 1 164 ? 13.310 2.957 -25.177 1.00 94.19 164 ASN A CA 1
ATOM 1305 C C . ASN A 1 164 ? 13.985 3.451 -26.479 1.00 94.19 164 ASN A C 1
ATOM 1307 O O . ASN A 1 164 ? 15.211 3.377 -26.607 1.00 94.19 164 ASN A O 1
ATOM 1311 N N . PRO A 1 165 ? 13.225 4.040 -27.425 1.00 92.88 165 PRO A N 1
ATOM 1312 C CA . PRO A 1 165 ? 13.750 4.455 -28.728 1.00 92.88 165 PRO A CA 1
ATOM 1313 C C . PRO A 1 165 ? 14.716 5.647 -28.655 1.00 92.88 165 PRO A C 1
ATOM 1315 O O . PRO A 1 165 ? 15.370 5.95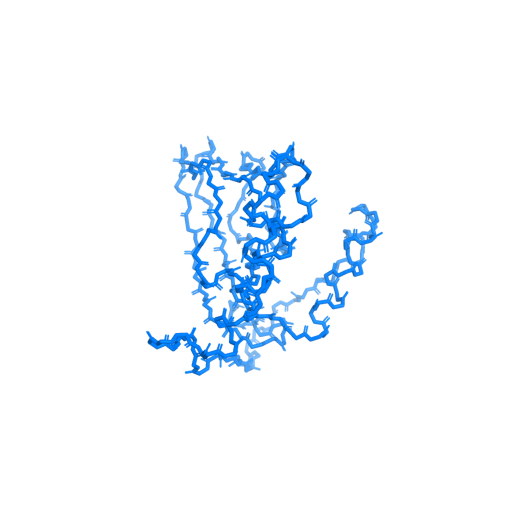9 -29.646 1.00 92.88 165 PRO A O 1
ATOM 1318 N N . GLY A 1 166 ? 14.793 6.337 -27.512 1.00 95.19 166 GLY A N 1
ATOM 1319 C CA . GLY A 1 166 ? 15.731 7.438 -27.289 1.00 95.19 166 GLY A CA 1
ATOM 1320 C C . GLY A 1 166 ? 17.157 6.992 -26.955 1.00 95.19 166 GLY A C 1
ATOM 1321 O O . GLY A 1 166 ? 18.047 7.839 -26.889 1.00 95.19 166 GLY A O 1
ATOM 1322 N N . ASN A 1 167 ? 17.384 5.696 -26.730 1.00 94.25 167 ASN A N 1
ATOM 1323 C CA . ASN A 1 167 ? 18.696 5.168 -26.370 1.00 94.25 167 ASN A CA 1
ATOM 1324 C C . ASN A 1 167 ? 19.591 4.944 -27.596 1.00 94.25 167 ASN A C 1
ATOM 1326 O O . ASN A 1 167 ? 19.122 4.645 -28.693 1.00 94.25 167 ASN A O 1
ATOM 1330 N N . ASP A 1 168 ? 20.906 5.071 -27.397 1.00 94.12 168 ASP A N 1
ATOM 1331 C CA . ASP A 1 168 ? 21.893 4.834 -28.452 1.00 94.12 168 ASP A CA 1
ATOM 1332 C C . ASP A 1 168 ? 21.863 3.361 -28.918 1.00 94.12 168 ASP A C 1
ATOM 1334 O O . ASP A 1 168 ? 22.093 2.462 -28.100 1.00 94.12 168 ASP A O 1
ATOM 1338 N N . PRO A 1 169 ? 21.636 3.080 -30.218 1.00 91.62 169 PRO A N 1
ATOM 1339 C CA . PRO A 1 169 ? 21.531 1.708 -30.718 1.00 91.62 169 PRO A CA 1
ATOM 1340 C C . PRO A 1 169 ? 22.800 0.868 -30.519 1.00 91.62 169 PRO A C 1
ATOM 1342 O O . PRO A 1 169 ? 22.715 -0.352 -30.371 1.00 91.62 169 PRO A O 1
ATOM 1345 N N . GLY 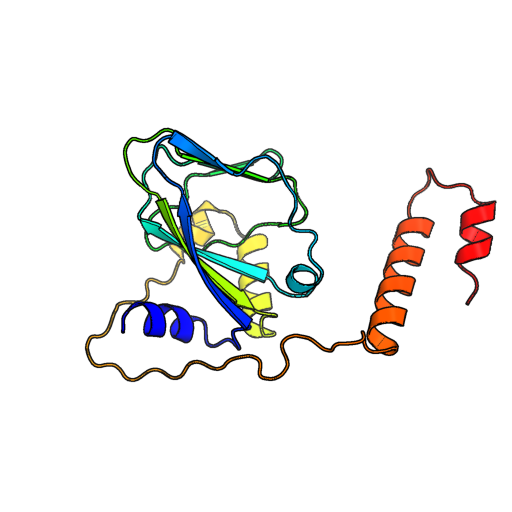A 1 170 ? 23.978 1.502 -30.513 1.00 92.38 170 GLY A N 1
ATOM 1346 C CA . GLY A 1 170 ? 25.249 0.830 -30.254 1.00 92.38 170 GLY A CA 1
ATOM 1347 C C . GLY A 1 170 ? 25.351 0.348 -28.807 1.00 92.38 170 GLY A C 1
ATOM 1348 O O . GLY A 1 170 ? 25.736 -0.798 -28.572 1.00 92.38 170 GLY A O 1
ATOM 1349 N N . MET A 1 171 ? 24.944 1.185 -27.847 1.00 91.00 171 MET A N 1
ATOM 1350 C CA . MET A 1 171 ? 24.861 0.803 -26.434 1.00 91.00 171 MET A CA 1
ATOM 1351 C C . MET A 1 171 ? 23.811 -0.283 -26.193 1.00 91.00 171 MET A C 1
ATOM 1353 O O . MET A 1 171 ? 24.105 -1.256 -25.501 1.00 91.00 171 MET A O 1
ATOM 1357 N N . VAL A 1 172 ? 22.623 -0.171 -26.798 1.00 91.44 172 VAL A N 1
ATOM 1358 C CA . VAL A 1 172 ? 21.583 -1.216 -26.723 1.00 91.44 172 VAL A CA 1
ATOM 1359 C C . VAL A 1 172 ? 22.133 -2.559 -27.206 1.00 91.44 172 VAL A C 1
ATOM 1361 O O . VAL A 1 172 ? 22.056 -3.553 -26.490 1.00 91.44 172 VAL A O 1
ATOM 1364 N N . ALA A 1 173 ? 22.789 -2.590 -28.369 1.00 90.19 173 ALA A N 1
ATOM 1365 C CA . ALA A 1 173 ? 23.362 -3.818 -28.918 1.00 90.19 173 ALA A CA 1
ATOM 1366 C C . ALA A 1 173 ? 24.543 -4.390 -28.108 1.00 90.19 173 ALA A C 1
ATOM 1368 O O . ALA A 1 173 ? 24.857 -5.575 -28.259 1.00 90.19 173 ALA A O 1
ATOM 1369 N N . ALA A 1 174 ? 25.224 -3.570 -27.301 1.00 91.00 174 ALA A N 1
ATOM 1370 C CA . ALA A 1 174 ? 26.307 -4.010 -26.425 1.00 91.00 174 ALA A CA 1
ATOM 1371 C C . ALA A 1 174 ? 25.774 -4.688 -25.155 1.00 91.00 174 ALA A C 1
ATOM 1373 O O . ALA A 1 174 ? 26.293 -5.735 -24.778 1.00 91.00 174 ALA A O 1
ATOM 1374 N N . TYR A 1 175 ? 24.732 -4.124 -24.534 1.00 87.50 175 TYR A N 1
ATOM 1375 C CA . TYR A 1 175 ? 24.147 -4.640 -23.291 1.00 87.50 175 TYR A CA 1
ATOM 1376 C C . TYR A 1 175 ? 23.090 -5.730 -23.499 1.00 87.50 175 TYR A C 1
ATOM 1378 O O . TYR A 1 175 ? 22.854 -6.515 -22.592 1.00 87.50 175 TYR A O 1
ATOM 1386 N N . ALA A 1 176 ? 22.492 -5.834 -24.688 1.00 82.44 176 ALA A N 1
ATOM 1387 C CA . ALA A 1 176 ? 21.555 -6.910 -25.023 1.00 82.44 176 ALA A CA 1
ATOM 1388 C C . ALA A 1 176 ? 22.231 -8.275 -25.286 1.00 82.44 176 ALA A C 1
ATOM 1390 O O . ALA A 1 176 ? 21.551 -9.244 -25.625 1.00 82.44 176 ALA A O 1
ATOM 1391 N N . ARG A 1 177 ? 23.567 -8.362 -25.197 1.00 68.31 177 ARG A N 1
ATOM 1392 C CA . ARG A 1 177 ? 24.307 -9.619 -25.369 1.00 68.31 177 ARG A CA 1
ATOM 1393 C C . ARG A 1 177 ? 24.525 -10.271 -23.997 1.00 68.31 177 ARG A C 1
ATOM 1395 O O . ARG A 1 177 ? 25.081 -9.592 -23.137 1.00 68.31 177 ARG A O 1
ATOM 1402 N N . PRO A 1 178 ? 24.107 -11.535 -23.804 1.00 58.75 178 PRO A N 1
ATOM 1403 C CA . PRO A 1 178 ? 24.341 -12.265 -22.560 1.00 58.75 178 PRO A CA 1
ATOM 1404 C C . PRO A 1 178 ? 25.832 -12.502 -22.289 1.00 58.75 178 PRO A C 1
ATOM 1406 O O . PRO A 1 178 ? 26.611 -12.607 -23.269 1.00 58.75 178 PRO A O 1
#

Nearest PDB structures (foldseek):
  1e5r-assembly1_B-2  TM=8.702E-01  e=1.272E-05  Streptomyces sp. TH1
  7zvy-assembly4_H  TM=8.568E-01  e=2.063E-05  Thermococcus kodakarensis
  4p7w-assembly1_A  TM=5.229E-01  e=3.382E-07  Mesorhizobium japonicum MAFF 303099
  7zvm-assembly1_A-2  TM=8.031E-01  e=3.555E-05  Thermococcus barophilus
  1e5s-assembly1_A  TM=5.433E-01  e=9.402E-06  Streptomyces sp. TH1

Solvent-accessible surface area (backbone atoms only — not comparable to full-atom values): 10600 Å² total; per-residue (Å²): 108,68,68,56,48,60,62,28,69,71,73,51,56,34,68,50,73,50,77,50,75,43,53,50,63,35,67,48,73,81,41,56,62,80,53,72,73,50,73,66,29,51,59,39,40,30,28,68,39,57,56,86,66,32,40,40,35,47,65,95,47,70,46,61,73,53,62,77,43,81,42,74,73,71,48,81,38,52,27,34,36,41,27,73,39,92,55,60,31,31,26,45,35,43,28,24,64,59,48,73,68,52,54,49,54,50,50,60,51,69,76,42,57,74,75,55,50,66,73,69,58,82,85,79,81,90,62,91,89,67,87,71,74,76,50,61,58,91,75,86,70,67,100,62,81,53,71,67,57,54,49,50,55,50,52,53,50,44,50,56,54,60,69,40,84,88,52,60,67,69,59,38,65,58,65,72,52,134

Radius of gyration: 19.58 Å; Cα contacts (8 Å, |Δi|>4): 251; chains: 1; bounding box: 47×37×53 Å

Secondary structure (DSSP, 8-state):
-HHHHHHHHT-SEEEEEEEEEE-TT-EEEEE---SGGGTS-EEEEEEEE--TT-EEEETTEEE---TT--B---TTS-EEEE--SSS-EEEEEEEE---HHHHHHHHHHHTS-HHHHHHH-------TT-----EE-S-S--SS--HHHHHHHHHHHHHHHHH-TTS-HHHHHHHT--

Mean predicted aligned error: 5.86 Å

pLDDT: mean 91.05, std 9.46, range [52.78, 98.5]

Sequence (178 aa):
EYLRQVMASFGEVLSRSRLMKLDPGAEVSLHVDFNYHWFSRVRIHIPIITNEAVVFHCGTDHVHMRAGECWIFDSWRRHRVVNPSAEERIHLVIDTAGSSRFWSLVRDVEDDDPLHTAAEARLVAFEPGAAVEIRTEQFASLPVMAPGECTALIEDLIADFSANPGNDPGMVAAYARP